Protein AF-A0AAV6HTG2-F1 (afdb_monomer)

Sequence (236 aa):
MQLWRISEATFQLRVFKKQFMGTKRNGIDLVAEEKKPRQSETFEIVRDPSNSTRARIKVPGPDGCFLQVNKEGLVTADSKGDGNWGDDDPSVFIITNDGGLRGEYQVTSGYGPVRAPQVMQEHWSTFIVEKDFKFISENGLNAVRIPVGWWIASDPTPPLPYVGGSLQALDNAFSWAQKYGIKVIIVLHAAPGSQNCWHHSSTRDGSQEWGLSDQNIQQTVEVIDFLSASERFLHL

Solvent-accessible surface area (backbone atoms only — not comparable to full-atom values): 13128 Å² total; per-residue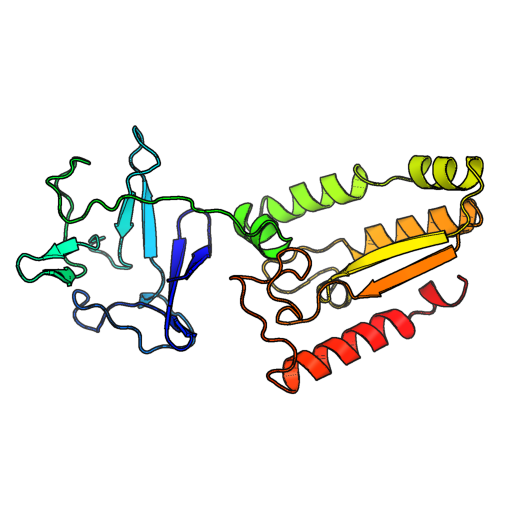 (Å²): 120,47,81,42,68,74,41,94,53,34,31,32,43,35,42,78,95,62,11,27,38,26,48,43,96,84,54,30,49,66,45,63,80,40,76,68,78,55,68,58,22,39,28,36,64,48,60,41,93,92,41,81,44,34,30,33,46,27,46,66,60,96,80,56,20,21,34,24,52,48,98,87,73,46,68,35,31,72,32,81,68,87,86,74,82,50,93,85,42,54,37,53,40,80,57,80,84,92,73,76,75,80,14,65,43,47,52,22,31,64,51,27,89,76,48,23,45,57,55,50,52,52,45,53,69,63,75,64,47,64,70,56,44,49,50,41,32,79,70,73,47,52,66,48,76,47,74,41,50,52,54,47,74,38,52,70,67,24,67,83,57,51,63,50,51,62,51,61,45,50,54,50,51,50,55,37,24,61,74,48,67,32,37,73,44,79,35,86,53,15,44,48,53,4,73,72,30,39,29,80,20,41,18,86,79,52,49,58,44,33,79,77,42,70,66,33,46,52,54,42,49,53,35,50,48,54,69,66,69,38,74,89,60,74,82,102

Nearest PDB structures (foldseek):
  1h4p-assembly2_B  TM=8.593E-01  e=1.386E-08  Saccharomyces cerevisiae
  4gov-assembly1_A  TM=8.079E-01  e=1.660E-03  Homo sapiens
  6i0z-assembly1_A  TM=7.596E-01  e=1.385E-03  Homo sapiens
  4goy-assembly3_A  TM=7.628E-01  e=3.033E-03  Homo sapiens
  6b0t-assembly3_C  TM=7.445E-01  e=7.956E-03  Homo sapiens

Mean predicted aligned error: 6.58 Å

Organism: NCBI:txid479676

Radius of gyration: 22.59 Å; Cα contacts (8 Å, |Δi|>4): 406; chains: 1; bounding box: 53×40×66 Å

InterPro domains:
  IPR001547 Glycoside hydrolase, family 5 [PF00150] (120-201)
  IPR008999 Actin-crosslinking [SSF50405] (2-85)
  IPR010431 Fascin [PTHR10551] (2-229)
  IPR017853 Glycoside hydrolase superfamily [SSF51445] (96-228)
  IPR057232 Domain of unknown function DUF7910 [PF25490] (2-96)

pLDDT: mean 90.45, std 9.06, range [46.78, 98.69]

Structure (mmCIF, N/CA/C/O backbone):
data_AF-A0AAV6HTG2-F1
#
_entry.id   AF-A0AAV6HTG2-F1
#
loop_
_atom_site.group_PDB
_atom_site.id
_atom_site.type_symbol
_atom_site.label_atom_id
_atom_site.label_alt_id
_atom_site.label_comp_id
_atom_site.label_asym_id
_atom_site.label_entity_id
_atom_site.label_seq_id
_atom_site.pdbx_PDB_ins_code
_atom_site.Cartn_x
_atom_site.Cartn_y
_atom_site.Cartn_z
_atom_site.occupancy
_atom_site.B_iso_or_equiv
_atom_site.auth_seq_id
_atom_site.auth_comp_id
_atom_site.auth_asym_id
_atom_site.auth_atom_id
_atom_site.pdbx_PDB_model_num
ATOM 1 N N . MET A 1 1 ? -0.661 -4.949 -17.867 1.00 75.44 1 MET A N 1
ATOM 2 C CA . MET A 1 1 ? 0.604 -4.816 -17.110 1.00 75.44 1 MET A CA 1
ATOM 3 C C . MET A 1 1 ? 0.341 -3.905 -15.927 1.00 75.44 1 MET A C 1
ATOM 5 O O . MET A 1 1 ? -0.408 -2.952 -16.094 1.00 75.44 1 MET A O 1
ATOM 9 N N . GLN A 1 2 ? 0.883 -4.214 -14.753 1.00 81.75 2 GLN A N 1
ATOM 10 C CA . GLN A 1 2 ? 0.703 -3.410 -13.544 1.00 81.75 2 GLN A CA 1
ATOM 11 C C . GLN A 1 2 ? 2.025 -2.756 -13.161 1.00 81.75 2 GLN A C 1
ATOM 13 O O . GLN A 1 2 ? 3.069 -3.409 -13.158 1.00 81.75 2 GLN A O 1
ATOM 18 N N . LEU A 1 3 ? 1.968 -1.464 -12.851 1.00 82.19 3 LEU A N 1
ATOM 19 C CA . LEU A 1 3 ? 3.131 -0.678 -12.471 1.00 82.19 3 LEU A CA 1
ATOM 20 C C . LEU A 1 3 ? 3.224 -0.597 -10.950 1.00 82.19 3 LEU A C 1
ATOM 22 O O . LEU A 1 3 ? 2.295 -0.140 -10.287 1.00 82.19 3 LEU A O 1
ATOM 26 N N . TRP A 1 4 ? 4.347 -1.033 -10.399 1.00 84.69 4 TRP A N 1
ATOM 27 C CA . TRP A 1 4 ? 4.622 -0.983 -8.971 1.00 84.69 4 TRP A CA 1
ATOM 28 C C . TRP A 1 4 ? 5.648 0.098 -8.692 1.00 84.69 4 TRP A C 1
ATOM 30 O O . TRP A 1 4 ? 6.781 0.018 -9.159 1.00 84.69 4 TRP A O 1
ATOM 40 N N . ARG A 1 5 ? 5.261 1.109 -7.920 1.00 82.62 5 ARG A N 1
ATOM 41 C CA . ARG A 1 5 ? 6.172 2.169 -7.492 1.00 82.62 5 ARG A CA 1
ATOM 42 C C . ARG A 1 5 ? 7.005 1.695 -6.302 1.00 82.62 5 ARG A C 1
ATOM 44 O O . ARG A 1 5 ? 6.438 1.277 -5.295 1.00 82.62 5 ARG A O 1
ATOM 51 N N . ILE A 1 6 ? 8.327 1.776 -6.426 1.00 80.31 6 ILE A N 1
ATOM 52 C CA . ILE A 1 6 ? 9.286 1.402 -5.374 1.00 80.31 6 ILE A CA 1
ATOM 53 C C . ILE A 1 6 ? 9.865 2.646 -4.703 1.00 80.31 6 ILE A C 1
ATOM 55 O O . ILE A 1 6 ? 10.030 2.672 -3.487 1.00 80.31 6 ILE A O 1
ATOM 59 N N . SER A 1 7 ? 10.132 3.691 -5.486 1.00 76.75 7 SER A N 1
ATOM 60 C CA . SER A 1 7 ? 10.567 4.995 -4.986 1.00 76.75 7 SER A CA 1
ATOM 61 C C . SER A 1 7 ? 9.951 6.129 -5.806 1.00 76.75 7 SER A C 1
ATOM 63 O O . SER A 1 7 ? 9.022 5.923 -6.591 1.00 76.75 7 SER A O 1
ATOM 65 N N . GLU A 1 8 ? 10.462 7.348 -5.637 1.00 73.44 8 GLU A N 1
ATOM 66 C CA . GLU A 1 8 ? 10.029 8.480 -6.445 1.00 73.44 8 GLU A CA 1
ATOM 67 C C . GLU A 1 8 ? 10.239 8.236 -7.945 1.00 73.44 8 GLU A C 1
ATOM 69 O O . GLU A 1 8 ? 9.332 8.523 -8.727 1.00 73.44 8 GLU A O 1
ATOM 74 N N . ALA A 1 9 ? 11.385 7.648 -8.303 1.00 78.81 9 ALA A N 1
ATOM 75 C CA . ALA A 1 9 ? 11.834 7.479 -9.682 1.00 78.81 9 ALA A CA 1
ATOM 76 C C . ALA A 1 9 ? 11.841 6.018 -10.155 1.00 78.81 9 ALA A C 1
ATOM 78 O O . ALA A 1 9 ? 11.828 5.772 -11.361 1.00 78.81 9 ALA A O 1
ATOM 79 N N . THR A 1 10 ? 11.848 5.045 -9.234 1.00 87.31 10 THR A N 1
ATOM 80 C CA . THR A 1 10 ? 11.996 3.624 -9.580 1.00 87.31 10 THR A CA 1
ATOM 81 C C . THR A 1 10 ? 10.703 2.829 -9.482 1.00 87.31 10 THR A C 1
ATOM 83 O O . THR A 1 10 ? 9.892 2.992 -8.561 1.00 87.31 10 THR A O 1
ATOM 86 N N . PHE A 1 11 ? 10.538 1.924 -10.440 1.00 89.25 11 PHE A N 1
ATOM 87 C CA . PHE A 1 11 ? 9.334 1.144 -10.647 1.00 89.25 11 PHE A CA 1
ATOM 88 C C . PHE A 1 11 ? 9.656 -0.286 -11.071 1.00 89.25 11 PHE A C 1
ATOM 90 O O . PHE A 1 11 ? 10.695 -0.568 -11.658 1.00 89.25 11 PHE A O 1
ATOM 97 N N . GLN A 1 12 ? 8.718 -1.185 -10.813 1.00 91.19 12 GLN A N 1
ATOM 98 C CA . GLN A 1 12 ? 8.737 -2.562 -11.284 1.00 91.19 12 GLN A CA 1
ATOM 99 C C . GLN A 1 12 ? 7.490 -2.811 -12.128 1.00 91.19 12 GLN A C 1
ATOM 101 O O . GLN A 1 12 ? 6.408 -2.295 -11.840 1.00 91.19 12 GLN A O 1
ATOM 106 N N . LEU A 1 13 ? 7.637 -3.598 -13.187 1.00 89.75 13 LEU A N 1
ATOM 107 C CA . LEU A 1 13 ? 6.567 -3.876 -14.140 1.00 89.75 13 LEU A CA 1
ATOM 108 C C . LEU A 1 13 ? 6.146 -5.332 -13.980 1.00 89.75 13 LEU A C 1
ATOM 110 O O . LEU A 1 13 ? 6.872 -6.243 -14.373 1.00 89.75 13 LEU A O 1
ATOM 114 N N . ARG A 1 14 ? 4.977 -5.561 -13.380 1.00 89.25 14 ARG A N 1
ATOM 115 C CA . ARG A 1 14 ? 4.425 -6.907 -13.212 1.00 89.25 14 ARG A CA 1
ATOM 116 C C . ARG A 1 14 ? 3.514 -7.240 -14.385 1.00 89.25 14 ARG A C 1
ATOM 118 O O . ARG A 1 14 ? 2.592 -6.492 -14.729 1.00 89.25 14 ARG A O 1
ATOM 125 N N . VAL A 1 15 ? 3.771 -8.380 -15.001 1.00 88.44 15 VAL A N 1
ATOM 126 C CA . VAL A 1 15 ? 3.036 -8.882 -16.160 1.00 88.44 15 VAL A CA 1
ATOM 127 C C . VAL A 1 15 ? 2.242 -10.139 -15.787 1.00 88.44 15 VAL A C 1
ATOM 129 O O . VAL A 1 15 ? 1.991 -10.420 -14.609 1.00 88.44 15 VAL A O 1
ATOM 132 N N . PHE A 1 16 ? 1.773 -10.877 -16.794 1.00 83.69 16 PHE A N 1
ATOM 133 C CA . PHE A 1 16 ? 0.991 -12.096 -16.614 1.00 83.69 16 PHE A CA 1
ATOM 134 C C . PHE A 1 16 ? 1.704 -13.116 -15.711 1.00 83.69 16 PHE A C 1
ATOM 136 O O . PHE A 1 16 ? 2.925 -13.115 -15.571 1.00 83.69 16 PHE A O 1
ATOM 143 N N . LYS A 1 17 ? 0.924 -13.992 -15.064 1.00 85.56 17 LYS A N 1
ATOM 144 C CA . LYS A 1 17 ? 1.428 -15.028 -14.137 1.00 85.56 17 LYS A CA 1
ATOM 145 C C . LYS A 1 17 ? 2.258 -14.488 -12.964 1.00 85.56 17 LYS A C 1
ATOM 147 O O . LYS A 1 17 ? 3.033 -15.238 -12.368 1.00 85.56 17 LYS A O 1
ATOM 152 N N . LYS A 1 18 ? 2.046 -13.220 -12.587 1.00 86.06 18 LYS A N 1
ATOM 153 C CA . LYS A 1 18 ? 2.698 -12.562 -11.445 1.00 86.06 18 LYS A CA 1
ATOM 154 C C . LYS A 1 18 ? 4.217 -12.398 -11.608 1.00 86.06 18 LYS A C 1
ATOM 156 O O . LYS A 1 18 ? 4.898 -12.201 -10.602 1.00 86.06 18 LYS A O 1
ATOM 161 N N . GLN A 1 19 ? 4.725 -12.480 -12.835 1.00 92.06 19 GLN A N 1
ATOM 162 C CA . GLN A 1 19 ? 6.146 -12.328 -13.138 1.00 92.06 19 GLN A CA 1
ATOM 163 C C . GLN A 1 19 ? 6.502 -10.855 -13.342 1.00 92.06 19 GLN A C 1
ATOM 165 O O . GLN A 1 19 ? 5.658 -10.057 -13.752 1.00 92.06 19 GLN A O 1
ATOM 170 N N . PHE A 1 20 ? 7.743 -10.499 -13.048 1.00 92.19 20 PHE A N 1
ATOM 171 C CA . PHE A 1 20 ? 8.281 -9.166 -13.268 1.00 92.19 20 PHE A CA 1
ATOM 172 C C . PHE A 1 20 ? 9.059 -9.124 -14.568 1.00 92.19 20 PHE A C 1
ATOM 174 O O . PHE A 1 20 ? 9.836 -10.032 -14.860 1.00 92.19 20 PHE A O 1
ATOM 181 N N . MET A 1 21 ? 8.826 -8.065 -15.333 1.00 92.50 21 MET A N 1
ATOM 182 C CA . MET A 1 21 ? 9.634 -7.748 -16.495 1.00 92.50 21 MET A CA 1
ATOM 183 C C . MET A 1 21 ? 11.042 -7.371 -16.035 1.00 92.50 21 MET A C 1
ATOM 185 O O . MET A 1 21 ? 11.183 -6.591 -15.098 1.00 92.50 21 MET A O 1
ATOM 189 N N . GLY A 1 22 ? 12.058 -7.895 -16.705 1.00 91.31 22 GLY A N 1
ATOM 190 C CA . GLY A 1 22 ? 13.468 -7.612 -16.463 1.00 91.31 22 GLY A CA 1
ATOM 191 C C . GLY A 1 22 ? 14.282 -7.753 -17.742 1.00 91.31 22 GLY A C 1
ATOM 192 O O . GLY A 1 22 ? 13.743 -8.102 -18.795 1.00 91.31 22 GLY A O 1
ATOM 193 N N . THR A 1 23 ? 15.580 -7.486 -17.656 1.00 89.50 23 THR A N 1
ATOM 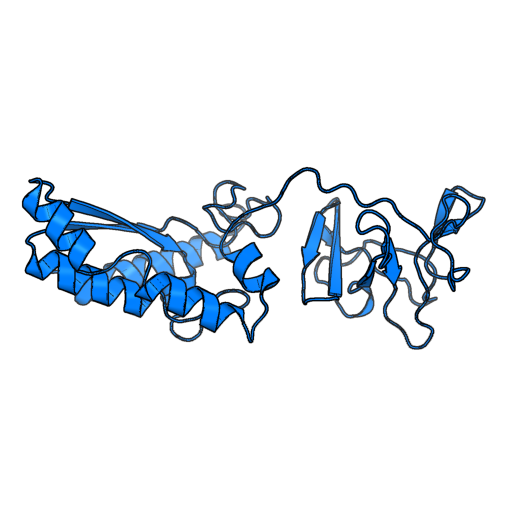194 C CA . THR A 1 23 ? 16.530 -7.693 -18.757 1.00 89.50 23 THR A CA 1
ATOM 195 C C . THR A 1 23 ? 17.256 -9.036 -18.625 1.00 89.50 23 THR A C 1
ATOM 197 O O . THR A 1 23 ? 17.580 -9.489 -17.524 1.00 89.50 23 THR A O 1
ATOM 200 N N . LYS A 1 24 ? 17.540 -9.699 -19.753 1.00 88.88 24 LYS A N 1
ATOM 201 C CA . LYS A 1 24 ? 18.441 -10.864 -19.790 1.00 88.88 24 LYS A CA 1
ATOM 202 C C . LYS A 1 24 ? 19.879 -10.446 -19.475 1.00 88.88 24 LYS A C 1
ATOM 204 O O . LYS A 1 24 ? 20.222 -9.269 -19.435 1.00 88.88 24 LYS A O 1
ATOM 209 N N . ARG A 1 25 ? 20.775 -11.436 -19.359 1.00 84.62 25 ARG A N 1
ATOM 210 C CA . ARG A 1 25 ? 22.221 -11.219 -19.149 1.00 84.62 25 ARG A CA 1
ATOM 211 C C . ARG A 1 25 ? 22.895 -10.336 -20.205 1.00 84.62 25 ARG A C 1
ATOM 213 O O . ARG A 1 25 ? 23.927 -9.756 -19.901 1.00 84.62 25 ARG A O 1
ATOM 220 N N . ASN A 1 26 ? 22.349 -10.252 -21.420 1.00 84.81 26 ASN A N 1
ATOM 221 C CA . ASN A 1 26 ? 22.876 -9.361 -22.456 1.00 84.81 26 ASN A CA 1
ATOM 222 C C . ASN A 1 26 ? 22.484 -7.888 -22.250 1.00 84.81 26 ASN A C 1
ATOM 224 O O . ASN A 1 26 ? 22.980 -7.041 -22.979 1.00 84.81 26 ASN A O 1
ATOM 228 N N . GLY A 1 27 ? 21.600 -7.584 -21.293 1.00 83.75 27 GLY A N 1
ATOM 229 C CA . GLY A 1 27 ? 21.140 -6.230 -20.983 1.00 83.75 27 GLY A CA 1
ATOM 230 C C . GLY A 1 27 ? 20.168 -5.628 -22.000 1.00 83.75 27 GLY A C 1
ATOM 231 O O . GLY A 1 27 ? 19.672 -4.536 -21.757 1.00 83.75 27 GLY A O 1
ATOM 232 N N . ILE A 1 28 ? 19.875 -6.331 -23.099 1.00 87.25 28 ILE A N 1
ATOM 233 C CA . ILE A 1 28 ? 19.095 -5.819 -24.236 1.00 87.25 28 ILE A CA 1
ATOM 234 C C . ILE A 1 28 ? 17.732 -6.504 -24.313 1.00 87.25 28 ILE A C 1
ATOM 236 O O . ILE A 1 28 ? 16.710 -5.837 -24.466 1.00 87.25 28 ILE A O 1
ATOM 240 N N . ASP A 1 29 ? 17.701 -7.830 -24.198 1.00 90.19 29 ASP A N 1
ATOM 241 C CA . ASP A 1 29 ? 16.457 -8.578 -24.351 1.00 90.19 29 ASP A CA 1
ATOM 242 C C . ASP A 1 29 ? 15.620 -8.502 -23.078 1.00 90.19 29 ASP A C 1
ATOM 244 O O . ASP A 1 29 ? 16.132 -8.705 -21.972 1.00 90.19 29 ASP A O 1
ATOM 248 N N . LEU A 1 30 ? 14.313 -8.306 -23.240 1.00 91.06 30 LEU A N 1
ATOM 249 C CA . LEU A 1 30 ? 13.366 -8.347 -22.134 1.00 91.06 30 LEU A CA 1
ATOM 250 C C . LEU A 1 30 ? 12.851 -9.764 -21.870 1.00 91.06 30 LEU A C 1
ATOM 252 O O . LEU A 1 30 ? 12.600 -10.549 -22.786 1.00 91.06 30 LEU A O 1
ATOM 256 N N . VAL A 1 31 ? 12.660 -10.075 -20.592 1.00 91.88 31 VAL A N 1
ATOM 257 C CA . VAL A 1 31 ? 12.072 -11.325 -20.096 1.00 91.88 31 VAL A CA 1
ATOM 258 C C . VAL A 1 31 ? 11.084 -11.046 -18.980 1.00 91.88 31 VAL A C 1
ATOM 260 O O . VAL A 1 31 ? 11.136 -10.005 -18.336 1.00 91.88 31 VAL A O 1
ATOM 263 N N . ALA A 1 32 ? 10.194 -12.000 -18.728 1.00 92.62 32 ALA A N 1
ATOM 264 C CA . ALA A 1 32 ? 9.314 -11.986 -17.571 1.00 92.62 32 ALA A CA 1
ATOM 265 C C . ALA A 1 32 ? 9.274 -13.373 -16.935 1.00 92.62 32 ALA A C 1
ATOM 267 O O . ALA A 1 32 ? 8.349 -14.150 -17.153 1.00 92.62 32 ALA A O 1
ATOM 268 N N . GLU A 1 33 ? 10.318 -13.706 -16.185 1.00 89.81 33 GLU A N 1
ATOM 269 C CA . GLU A 1 33 ? 10.508 -15.054 -15.636 1.00 89.81 33 GLU A CA 1
ATOM 270 C C . GLU A 1 33 ? 10.402 -15.071 -14.107 1.00 89.81 33 GLU A C 1
ATOM 272 O O . GLU A 1 33 ? 9.864 -16.020 -13.527 1.00 89.81 33 GLU A O 1
ATOM 277 N N . GLU A 1 34 ? 10.823 -13.988 -13.456 1.00 89.62 34 GLU A N 1
ATOM 278 C CA . GLU A 1 34 ? 10.988 -13.910 -12.008 1.00 89.62 34 GLU A CA 1
ATOM 279 C C . GLU A 1 34 ? 9.691 -13.522 -11.290 1.00 89.62 34 GLU A C 1
ATOM 281 O O . GLU A 1 34 ? 9.009 -12.569 -11.659 1.00 89.62 34 GLU A O 1
ATOM 286 N N . LYS A 1 35 ? 9.352 -14.237 -10.211 1.00 87.00 35 LYS A N 1
ATOM 287 C CA . LYS A 1 35 ? 8.205 -13.907 -9.334 1.00 87.00 35 LYS A CA 1
ATOM 288 C C . LYS A 1 35 ? 8.575 -12.966 -8.186 1.00 87.00 35 LYS A C 1
ATOM 290 O O . LYS A 1 35 ? 7.689 -12.486 -7.481 1.00 87.00 35 LYS A O 1
ATOM 295 N N . LYS A 1 36 ? 9.873 -12.742 -7.971 1.00 85.75 36 LYS A N 1
ATOM 296 C CA . LYS A 1 36 ? 10.416 -11.792 -7.001 1.00 85.75 36 LYS A CA 1
ATOM 297 C C . LYS A 1 36 ? 11.388 -10.876 -7.746 1.00 85.75 36 LYS A C 1
ATOM 299 O O . LYS A 1 36 ? 12.333 -11.397 -8.332 1.00 85.75 36 LYS A O 1
ATOM 304 N N . PRO A 1 37 ? 11.161 -9.559 -7.740 1.00 82.81 37 PRO A N 1
ATOM 305 C CA . PRO A 1 37 ? 11.972 -8.641 -8.518 1.00 82.81 37 PRO A CA 1
ATOM 306 C C . PRO A 1 37 ? 13.342 -8.447 -7.861 1.00 82.81 37 PRO A C 1
ATOM 308 O O . PRO A 1 37 ? 13.468 -8.474 -6.632 1.00 82.81 37 PRO A O 1
ATOM 311 N N . ARG A 1 38 ? 14.364 -8.242 -8.688 1.00 85.25 38 ARG A N 1
ATOM 312 C CA . ARG A 1 38 ? 15.728 -7.872 -8.305 1.00 85.25 38 ARG A CA 1
ATOM 313 C C . ARG A 1 38 ? 16.088 -6.544 -8.974 1.00 85.25 38 ARG A C 1
ATOM 315 O O . ARG A 1 38 ? 15.224 -5.776 -9.403 1.00 85.25 38 ARG A O 1
ATOM 322 N N . GLN A 1 39 ? 17.387 -6.258 -9.036 1.00 84.12 39 GLN A N 1
ATOM 323 C CA . GLN A 1 39 ? 17.892 -5.059 -9.685 1.00 84.12 39 GLN A CA 1
ATOM 324 C C . GLN A 1 39 ? 17.505 -5.013 -11.167 1.00 84.12 39 GLN A C 1
ATOM 326 O O . GLN A 1 39 ? 17.060 -3.960 -11.593 1.00 84.12 39 GLN A O 1
ATOM 331 N N . SER A 1 40 ? 17.587 -6.127 -11.911 1.00 86.69 40 SER A N 1
ATOM 332 C CA . SER A 1 40 ? 17.261 -6.218 -13.349 1.00 86.69 40 SER A CA 1
ATOM 333 C C . SER A 1 40 ? 15.793 -5.947 -13.690 1.00 86.69 40 SER A C 1
ATOM 335 O O . SER A 1 40 ? 15.493 -5.586 -14.824 1.00 86.69 40 SER A O 1
ATOM 337 N N . GLU A 1 41 ? 14.886 -6.085 -12.721 1.00 90.62 41 GLU A N 1
ATOM 338 C CA . GLU A 1 41 ? 13.445 -5.834 -12.873 1.00 90.62 41 GLU A CA 1
ATOM 339 C C . GLU A 1 41 ? 13.020 -4.448 -12.354 1.00 90.62 41 GLU A C 1
ATOM 341 O O . GLU A 1 41 ? 11.826 -4.141 -12.296 1.00 90.62 41 GLU A O 1
ATOM 346 N N . THR A 1 42 ? 13.980 -3.619 -11.931 1.00 90.44 42 THR A N 1
ATOM 347 C CA . THR A 1 42 ? 13.726 -2.291 -11.364 1.00 90.44 42 THR A CA 1
ATOM 348 C C . THR A 1 42 ? 14.172 -1.208 -12.343 1.00 90.44 42 THR A C 1
ATOM 350 O O . THR A 1 42 ? 15.362 -1.003 -12.566 1.00 90.44 42 THR A O 1
ATOM 353 N N . PHE A 1 43 ? 13.200 -0.501 -12.909 1.00 92.44 43 PHE A N 1
ATOM 354 C CA . PHE A 1 43 ? 13.367 0.502 -13.958 1.00 92.44 43 PHE A CA 1
ATOM 355 C C . PHE A 1 43 ? 13.193 1.911 -13.406 1.00 92.44 43 PHE A C 1
ATOM 357 O O . PHE A 1 43 ? 12.525 2.109 -12.392 1.00 92.44 43 PHE A O 1
ATOM 364 N N . GLU A 1 44 ? 13.728 2.900 -14.111 1.00 92.69 44 GLU A N 1
ATOM 365 C CA . GLU A 1 44 ? 13.453 4.313 -13.857 1.00 92.69 44 GLU A CA 1
ATOM 366 C C . GLU A 1 44 ? 12.487 4.845 -14.927 1.00 92.69 44 GLU A C 1
ATOM 368 O O . GLU A 1 44 ? 12.684 4.604 -16.118 1.00 92.69 44 GLU A O 1
ATOM 373 N N . ILE A 1 45 ? 11.426 5.549 -14.521 1.00 90.75 45 ILE A N 1
ATOM 374 C CA . ILE A 1 45 ? 10.534 6.230 -15.474 1.00 90.75 45 ILE A CA 1
ATOM 375 C C . ILE A 1 45 ? 10.957 7.691 -15.563 1.00 90.75 45 ILE A C 1
ATOM 377 O O . ILE A 1 45 ? 10.725 8.467 -14.637 1.00 90.75 45 ILE A O 1
ATOM 381 N N . VAL A 1 46 ? 11.526 8.065 -16.706 1.00 91.12 46 VAL A N 1
ATOM 382 C CA . VAL A 1 46 ? 11.934 9.440 -17.006 1.00 91.12 46 VAL A CA 1
ATOM 383 C C . VAL A 1 46 ? 10.819 10.099 -17.805 1.00 91.12 46 VAL A C 1
ATOM 385 O O . VAL A 1 46 ? 10.473 9.621 -18.882 1.00 91.12 46 VAL A O 1
ATOM 388 N N . ARG A 1 47 ? 10.235 11.180 -17.285 1.00 90.94 47 ARG A N 1
ATOM 389 C CA . ARG A 1 47 ? 9.143 11.908 -17.953 1.00 90.94 47 ARG A CA 1
ATOM 390 C C . ARG A 1 47 ? 9.671 13.104 -18.735 1.00 90.94 47 ARG A C 1
ATOM 392 O O . ARG A 1 47 ? 10.633 13.737 -18.305 1.00 90.94 47 ARG A O 1
ATOM 399 N N . ASP A 1 48 ? 9.002 13.427 -19.835 1.00 92.38 48 ASP A N 1
ATOM 400 C CA . ASP A 1 48 ? 9.233 14.675 -20.558 1.00 92.38 48 ASP A CA 1
ATOM 401 C C . ASP A 1 48 ? 8.877 15.864 -19.641 1.00 92.38 48 ASP A C 1
ATOM 403 O O . ASP A 1 48 ? 7.750 15.929 -19.131 1.00 92.38 48 ASP A O 1
ATOM 407 N N . PRO A 1 49 ? 9.810 16.807 -19.404 1.00 90.25 49 PRO A N 1
ATOM 408 C CA . PRO A 1 49 ? 9.564 17.967 -18.548 1.00 90.25 49 PRO A CA 1
ATOM 409 C C . PRO A 1 49 ? 8.486 18.912 -19.101 1.00 90.25 49 PRO A C 1
ATOM 411 O O . PRO A 1 49 ? 7.895 19.671 -18.335 1.00 90.25 49 PRO A O 1
ATOM 414 N N . SER A 1 50 ? 8.225 18.874 -20.410 1.00 91.88 50 SER A N 1
ATOM 415 C CA . SER A 1 50 ? 7.215 19.691 -21.088 1.00 91.88 50 SER A CA 1
ATOM 416 C C . SER A 1 50 ? 5.867 18.978 -21.257 1.00 91.88 50 SER A C 1
ATOM 418 O O . SER A 1 50 ? 4.838 19.641 -21.394 1.00 91.88 50 SER A O 1
ATOM 420 N N . ASN A 1 51 ? 5.846 17.641 -21.202 1.00 90.25 51 ASN A N 1
ATOM 421 C CA . ASN A 1 51 ? 4.637 16.839 -21.367 1.00 90.25 51 ASN A CA 1
ATOM 422 C C . ASN A 1 51 ? 4.661 15.566 -20.507 1.00 90.25 51 ASN A C 1
ATOM 424 O O . ASN A 1 51 ? 5.140 14.511 -20.912 1.00 90.25 51 ASN A O 1
ATOM 428 N N . SER A 1 52 ? 4.017 15.613 -19.344 1.00 86.31 52 SER A N 1
ATOM 429 C CA . SER A 1 52 ? 4.022 14.509 -18.374 1.00 86.31 52 SER A CA 1
ATOM 430 C C . SER A 1 52 ? 3.393 13.191 -18.858 1.00 86.31 52 SER A C 1
ATOM 432 O O . SER A 1 52 ? 3.573 12.160 -18.196 1.00 86.31 52 SER A O 1
ATOM 434 N N . THR A 1 53 ? 2.675 13.202 -19.990 1.00 90.44 53 THR A N 1
ATOM 435 C CA . THR A 1 53 ? 2.132 11.993 -20.634 1.00 90.44 53 THR A CA 1
ATOM 436 C C . THR A 1 53 ? 3.181 11.228 -21.433 1.00 90.44 53 THR A C 1
ATOM 438 O O . THR A 1 53 ? 2.957 10.066 -21.747 1.00 90.44 53 THR A O 1
ATOM 441 N N . ARG A 1 54 ? 4.338 11.823 -21.732 1.00 93.00 54 ARG A N 1
ATOM 442 C CA . ARG A 1 54 ? 5.436 11.166 -22.445 1.00 93.00 54 ARG A CA 1
ATOM 443 C C . ARG A 1 54 ? 6.505 10.720 -21.462 1.00 93.00 54 ARG A C 1
ATOM 445 O O . ARG A 1 54 ? 6.879 11.458 -20.546 1.00 93.00 54 ARG A O 1
ATOM 452 N N . ALA A 1 55 ? 6.991 9.499 -21.637 1.00 93.44 55 ALA A N 1
ATOM 453 C CA . ALA A 1 55 ? 8.037 8.958 -20.791 1.00 93.44 55 ALA A CA 1
ATOM 454 C C . ALA A 1 55 ? 8.932 7.964 -21.526 1.00 93.44 55 ALA A C 1
ATOM 456 O O . ALA A 1 55 ? 8.500 7.267 -22.441 1.00 93.44 55 ALA A O 1
ATOM 457 N N . ARG A 1 56 ? 10.169 7.857 -21.051 1.00 94.44 56 ARG A N 1
ATOM 458 C CA . ARG A 1 56 ? 11.085 6.768 -21.367 1.00 94.44 56 ARG A CA 1
ATOM 459 C C . ARG A 1 56 ? 11.195 5.848 -20.156 1.00 94.44 56 ARG A C 1
ATOM 461 O O . ARG A 1 56 ? 11.156 6.300 -19.008 1.00 94.44 56 ARG A O 1
ATOM 468 N N . ILE A 1 57 ? 11.350 4.555 -20.413 1.00 93.81 57 ILE A N 1
ATOM 469 C CA . ILE A 1 57 ? 11.589 3.550 -19.375 1.00 93.81 57 ILE A CA 1
ATOM 470 C C . ILE A 1 57 ? 13.063 3.185 -19.447 1.00 93.81 57 ILE A C 1
ATOM 472 O O . ILE A 1 57 ? 13.507 2.581 -20.418 1.00 93.81 57 ILE A O 1
ATOM 476 N N . LYS A 1 58 ? 13.829 3.590 -18.445 1.00 93.56 58 LYS A N 1
ATOM 477 C CA . LYS A 1 58 ? 15.269 3.378 -18.381 1.00 93.56 58 LYS A CA 1
ATOM 478 C C . LYS A 1 58 ? 15.581 2.078 -17.657 1.00 93.56 58 LYS A C 1
ATOM 480 O O . LYS A 1 58 ? 15.031 1.813 -16.583 1.00 93.56 58 LYS A O 1
ATOM 485 N N . VAL A 1 59 ? 16.469 1.281 -18.239 1.00 91.62 59 VAL A N 1
ATOM 486 C CA . VAL A 1 59 ? 16.915 0.022 -17.647 1.00 91.62 59 VAL A CA 1
ATOM 487 C C . VAL A 1 59 ? 18.050 0.237 -16.642 1.00 91.62 59 VAL A C 1
ATOM 489 O O . VAL A 1 59 ? 18.858 1.159 -16.788 1.00 91.62 59 VAL A O 1
ATOM 492 N N . PRO A 1 60 ? 18.124 -0.608 -15.604 1.00 82.12 60 PRO A N 1
ATOM 493 C CA . PRO A 1 60 ? 19.194 -0.569 -14.615 1.00 82.12 60 PRO A CA 1
ATOM 494 C C . PRO A 1 60 ? 20.537 -0.944 -15.261 1.00 82.12 60 PRO A C 1
ATOM 496 O O . PRO A 1 60 ? 20.669 -2.005 -15.866 1.00 82.12 60 PRO A O 1
ATOM 499 N N . GLY A 1 61 ? 21.555 -0.093 -15.110 1.00 75.19 61 GLY A N 1
ATOM 500 C CA . GLY A 1 61 ? 22.903 -0.357 -15.620 1.00 75.19 61 GLY A CA 1
ATOM 501 C C . GLY A 1 61 ? 23.739 0.915 -15.806 1.00 75.19 61 GLY A C 1
ATOM 502 O O . GLY A 1 61 ? 23.181 2.014 -15.797 1.00 75.19 61 GLY A O 1
ATOM 503 N N . PRO A 1 62 ? 25.068 0.786 -15.983 1.00 64.62 62 PRO A N 1
ATOM 504 C CA . PRO A 1 62 ? 25.979 1.928 -16.134 1.00 64.62 62 PRO A CA 1
ATOM 505 C C . PRO A 1 62 ? 25.695 2.743 -17.402 1.00 64.62 62 PRO A C 1
ATOM 507 O O . PRO A 1 62 ? 25.880 3.955 -17.420 1.00 64.62 62 PRO A O 1
ATOM 510 N N . ASP A 1 63 ? 25.187 2.074 -18.435 1.00 72.06 63 ASP A N 1
ATOM 511 C CA . ASP A 1 63 ? 24.941 2.650 -19.754 1.00 72.06 63 ASP A CA 1
ATOM 512 C C . ASP A 1 63 ? 23.589 3.365 -19.880 1.00 72.06 63 ASP A C 1
ATOM 514 O O . ASP A 1 63 ? 23.363 4.049 -20.882 1.00 72.06 63 ASP A O 1
ATOM 518 N N . GLY A 1 64 ? 22.702 3.199 -18.887 1.00 75.81 64 GLY A N 1
ATOM 519 C CA . GLY A 1 64 ? 21.445 3.936 -18.749 1.00 75.81 64 GLY A CA 1
ATOM 520 C C . GLY A 1 64 ? 20.522 3.903 -19.967 1.00 75.81 64 GLY A C 1
ATOM 521 O O . GLY A 1 64 ? 19.869 4.909 -20.232 1.00 75.81 64 GLY A O 1
ATOM 522 N N . CYS A 1 65 ? 20.496 2.798 -20.718 1.00 92.75 65 CYS A N 1
ATOM 523 C CA . CYS A 1 65 ? 19.680 2.677 -21.923 1.00 92.75 65 CYS A CA 1
ATOM 524 C C . CYS A 1 65 ? 18.176 2.738 -21.614 1.00 92.75 65 CYS A C 1
ATOM 526 O O . CYS A 1 65 ? 17.728 2.452 -20.501 1.00 92.75 65 CYS A O 1
ATOM 528 N N . PHE A 1 66 ? 17.388 3.081 -22.624 1.00 94.94 66 PHE A N 1
ATOM 529 C CA . PHE A 1 66 ? 15.936 3.094 -22.584 1.00 94.94 66 PHE A CA 1
ATOM 530 C C . PHE A 1 66 ? 15.357 1.912 -23.354 1.00 94.94 66 PHE A C 1
ATOM 532 O O . PHE A 1 66 ? 15.967 1.394 -24.294 1.00 94.94 66 PHE A O 1
ATOM 539 N N . LEU A 1 67 ? 14.150 1.513 -22.959 1.00 94.69 67 LEU A N 1
ATOM 540 C CA . LEU A 1 67 ? 13.334 0.618 -23.761 1.00 94.69 67 LEU A CA 1
ATOM 541 C C . LEU A 1 67 ? 12.974 1.290 -25.087 1.00 94.69 67 LEU A C 1
ATOM 543 O O . LEU A 1 67 ? 12.715 2.490 -25.105 1.00 94.69 67 LEU A O 1
ATOM 547 N N . GLN A 1 68 ? 12.923 0.521 -26.169 1.00 94.69 68 GLN A N 1
ATOM 548 C CA . GLN A 1 68 ? 12.430 0.960 -27.472 1.00 94.69 68 GLN A CA 1
ATOM 549 C C . GLN A 1 68 ? 11.674 -0.150 -28.190 1.00 94.69 68 GLN A C 1
ATOM 551 O O . GLN A 1 68 ? 11.886 -1.327 -27.903 1.00 94.69 68 GLN A O 1
ATOM 556 N N . VAL A 1 69 ? 10.834 0.225 -29.154 1.00 92.56 69 VAL A N 1
ATOM 557 C CA . VAL A 1 69 ? 10.273 -0.710 -30.137 1.00 92.56 69 VAL A CA 1
ATOM 558 C C . VAL A 1 69 ? 11.170 -0.729 -31.375 1.00 92.56 69 VAL A C 1
ATOM 560 O O . VAL A 1 69 ? 11.307 0.275 -32.070 1.00 92.56 69 VAL A O 1
ATOM 563 N N . ASN A 1 70 ? 11.800 -1.867 -31.659 1.00 88.38 70 ASN A N 1
ATOM 564 C CA . ASN A 1 70 ? 12.673 -2.017 -32.817 1.00 88.38 70 ASN A CA 1
ATOM 565 C C . ASN A 1 70 ? 11.867 -2.160 -34.132 1.00 88.38 70 ASN A C 1
ATOM 567 O O . ASN A 1 70 ? 10.641 -2.280 -34.135 1.00 88.38 70 ASN A O 1
ATOM 571 N N . LYS A 1 71 ? 12.562 -2.193 -35.279 1.00 86.94 71 LYS A N 1
ATOM 572 C CA . LYS A 1 71 ? 11.932 -2.300 -36.615 1.00 86.94 71 LYS A CA 1
ATOM 573 C C . LYS A 1 71 ? 11.159 -3.604 -36.852 1.00 86.94 71 LYS A C 1
ATOM 575 O O . LYS A 1 71 ? 10.358 -3.670 -37.778 1.00 86.94 71 LYS A O 1
ATOM 580 N N . GLU A 1 72 ? 11.399 -4.625 -36.039 1.00 89.38 72 GLU A N 1
ATOM 581 C CA . GLU A 1 72 ? 10.702 -5.914 -36.084 1.00 89.38 72 GLU A CA 1
ATOM 582 C C . GLU A 1 72 ? 9.468 -5.927 -35.165 1.00 89.38 72 GLU A C 1
ATOM 584 O O . GLU A 1 72 ? 8.766 -6.934 -35.087 1.00 89.38 72 GLU A O 1
ATOM 589 N N . GLY A 1 73 ? 9.189 -4.820 -34.465 1.00 87.00 73 GLY A N 1
ATOM 590 C CA . GLY A 1 73 ? 8.095 -4.710 -33.501 1.00 87.00 73 GLY A CA 1
ATOM 591 C C . GLY A 1 73 ? 8.402 -5.338 -32.138 1.00 87.00 73 GLY A C 1
ATOM 592 O O . GLY A 1 73 ? 7.484 -5.542 -31.343 1.00 87.00 73 GLY A O 1
ATOM 593 N N . LEU A 1 74 ? 9.667 -5.658 -31.853 1.00 90.06 74 LEU A N 1
ATOM 594 C CA . LEU A 1 74 ? 10.109 -6.190 -30.565 1.00 90.06 74 LEU A CA 1
ATOM 595 C C . LEU A 1 74 ? 10.510 -5.060 -29.619 1.00 90.06 74 LEU A C 1
ATOM 597 O O . LEU A 1 74 ? 11.059 -4.048 -30.046 1.00 90.06 74 LEU A O 1
ATOM 601 N N . VAL A 1 75 ? 10.274 -5.254 -28.320 1.00 91.56 75 VAL A N 1
ATOM 602 C CA . VAL A 1 75 ? 10.726 -4.309 -27.292 1.00 91.56 75 VAL A CA 1
ATOM 603 C C . VAL A 1 75 ? 12.110 -4.719 -26.788 1.00 91.56 75 VAL A C 1
ATOM 605 O O . VAL A 1 75 ? 12.265 -5.815 -26.245 1.00 91.56 75 VAL A O 1
ATOM 608 N N . THR A 1 76 ? 13.097 -3.838 -26.941 1.00 93.62 76 THR A N 1
ATOM 609 C CA . THR A 1 76 ? 14.499 -4.038 -26.530 1.00 93.62 76 THR A CA 1
ATOM 610 C C . THR A 1 76 ? 14.980 -2.901 -25.629 1.00 93.62 76 THR A C 1
ATOM 612 O O . THR A 1 76 ? 14.336 -1.859 -25.547 1.00 93.62 76 THR A O 1
ATOM 615 N N . ALA A 1 77 ? 16.090 -3.102 -24.918 1.00 93.06 77 ALA A N 1
ATOM 616 C CA . ALA A 1 77 ? 16.631 -2.194 -23.901 1.00 93.06 77 ALA A CA 1
ATOM 617 C C . ALA A 1 77 ? 17.979 -1.550 -24.287 1.00 93.06 77 ALA A C 1
ATOM 619 O O . ALA A 1 77 ? 18.879 -1.407 -23.461 1.00 93.06 77 ALA A O 1
ATOM 620 N N . ASP A 1 78 ? 18.147 -1.180 -25.551 1.00 91.94 78 ASP A N 1
ATOM 621 C CA . ASP A 1 78 ? 19.407 -0.707 -26.137 1.00 91.94 78 ASP A CA 1
ATOM 622 C C . ASP A 1 78 ? 19.356 0.734 -26.671 1.00 91.94 78 ASP A C 1
ATOM 624 O O . ASP A 1 78 ? 20.347 1.227 -27.211 1.00 91.94 78 ASP A O 1
ATOM 628 N N . SER A 1 79 ? 18.241 1.450 -26.487 1.00 92.94 79 SER A N 1
ATOM 629 C CA . SER A 1 79 ? 18.139 2.836 -26.950 1.00 92.94 79 SER A CA 1
ATOM 630 C C . SER A 1 79 ? 18.934 3.792 -26.065 1.00 92.94 79 SER A C 1
ATOM 632 O O . SER A 1 79 ? 18.918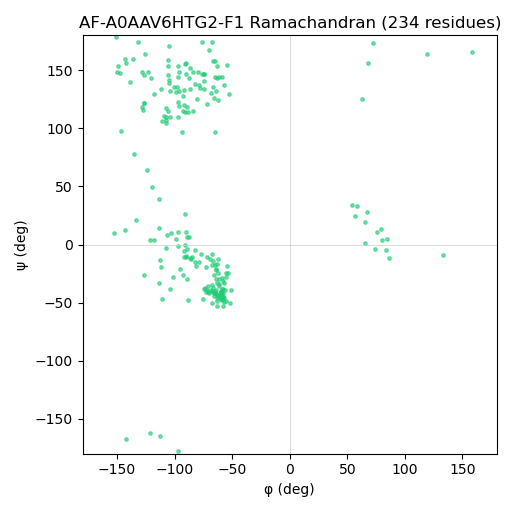 3.693 -24.839 1.00 92.94 79 SER A O 1
ATOM 634 N N . LYS A 1 80 ? 19.592 4.779 -26.674 1.00 90.62 80 LYS A N 1
ATOM 635 C CA . LYS A 1 80 ? 20.195 5.914 -25.956 1.00 90.62 80 LYS A CA 1
ATOM 636 C C . LYS A 1 80 ? 19.258 7.116 -25.835 1.00 90.62 80 LYS A C 1
ATOM 638 O O . LYS A 1 80 ? 19.587 8.063 -25.124 1.00 90.62 80 LYS A O 1
ATOM 643 N N . GLY A 1 81 ? 18.090 7.052 -26.477 1.00 85.44 81 GLY A N 1
ATOM 644 C CA . GLY A 1 81 ? 17.267 8.221 -26.762 1.00 85.44 81 GLY A CA 1
ATOM 645 C C . GLY A 1 81 ? 17.950 9.137 -27.779 1.00 85.44 81 GLY A C 1
ATOM 646 O O . GLY A 1 81 ? 19.171 9.124 -27.942 1.00 85.44 81 GLY A O 1
ATOM 647 N N . ASP A 1 82 ? 17.160 9.940 -28.474 1.00 83.62 82 ASP A N 1
ATOM 648 C CA . ASP A 1 82 ? 17.662 10.937 -29.425 1.00 83.62 82 ASP A CA 1
ATOM 649 C C . ASP A 1 82 ? 17.766 12.350 -28.810 1.00 83.62 82 ASP A C 1
ATOM 651 O O . ASP A 1 82 ? 18.195 13.296 -29.467 1.00 83.62 82 ASP A O 1
ATOM 655 N N . GLY A 1 83 ? 17.379 12.492 -27.536 1.00 81.75 83 GLY A N 1
ATOM 656 C CA . GLY A 1 83 ? 17.304 13.768 -26.820 1.00 81.75 83 GLY A CA 1
ATOM 657 C C . GLY A 1 83 ? 15.982 14.524 -27.006 1.00 81.75 83 GLY A C 1
ATOM 658 O O . GLY A 1 83 ? 15.703 15.432 -26.225 1.00 81.75 83 GLY A O 1
ATOM 659 N N . ASN A 1 84 ? 15.139 14.113 -27.954 1.00 89.44 84 ASN A N 1
ATOM 660 C CA . ASN A 1 84 ? 13.806 14.661 -28.195 1.00 89.44 84 ASN A CA 1
ATOM 661 C C . ASN A 1 84 ? 12.727 13.802 -27.514 1.00 89.44 84 ASN A C 1
ATOM 663 O O . ASN A 1 84 ? 13.026 12.854 -26.791 1.00 89.44 84 ASN A O 1
ATOM 667 N N . TRP A 1 85 ? 11.458 14.169 -27.699 1.00 93.25 85 TRP A N 1
ATOM 668 C CA . TRP A 1 85 ? 10.291 13.465 -27.143 1.00 93.25 85 TRP A CA 1
ATOM 669 C C . TRP A 1 85 ? 9.189 13.250 -28.196 1.00 93.25 85 TRP A C 1
ATOM 671 O O . TRP A 1 85 ? 8.010 13.096 -27.863 1.00 93.25 85 TRP A O 1
ATOM 681 N N . GLY A 1 86 ? 9.572 13.299 -29.475 1.00 91.12 86 GLY A N 1
ATOM 682 C CA . GLY A 1 86 ? 8.665 13.189 -30.613 1.00 91.12 86 GLY A CA 1
ATOM 683 C C . GLY A 1 86 ? 8.082 11.787 -30.786 1.00 91.12 86 GLY A C 1
ATOM 684 O O . GLY A 1 86 ? 8.528 10.826 -30.164 1.00 91.12 86 GLY A O 1
ATOM 685 N N . ASP A 1 87 ? 7.054 11.682 -31.628 1.00 89.94 87 ASP A N 1
ATOM 686 C CA . ASP A 1 87 ? 6.426 10.398 -31.987 1.00 89.94 87 ASP A CA 1
ATOM 687 C C . ASP A 1 87 ? 7.314 9.534 -32.902 1.00 89.94 87 ASP A C 1
ATOM 689 O O . ASP A 1 87 ? 7.016 8.367 -33.146 1.00 89.94 87 ASP A O 1
ATOM 693 N N . ASP A 1 88 ? 8.393 10.113 -33.421 1.00 90.62 88 ASP A N 1
ATOM 694 C CA . ASP A 1 88 ? 9.404 9.484 -34.262 1.00 90.62 88 ASP A CA 1
ATOM 695 C C . ASP A 1 88 ? 10.521 8.782 -33.469 1.00 90.62 88 ASP A C 1
ATOM 697 O O . ASP A 1 88 ? 11.253 7.978 -34.051 1.00 90.62 88 ASP A O 1
ATOM 701 N N . ASP A 1 89 ? 10.629 9.015 -32.155 1.00 92.75 89 ASP A N 1
ATOM 702 C CA . ASP A 1 89 ? 11.564 8.286 -31.294 1.00 92.75 89 ASP A CA 1
ATOM 703 C C . ASP A 1 89 ? 10.915 6.993 -30.751 1.00 92.75 89 ASP A C 1
ATOM 705 O O . ASP A 1 89 ? 10.011 7.055 -29.909 1.00 92.75 89 ASP A O 1
ATOM 709 N N . PRO A 1 90 ? 11.408 5.800 -31.141 1.00 93.50 90 PRO A N 1
ATOM 710 C CA . PRO A 1 90 ? 10.848 4.519 -30.710 1.00 93.50 90 PRO A CA 1
ATOM 711 C C . PRO A 1 90 ? 11.024 4.220 -29.212 1.00 93.50 90 PRO A C 1
ATOM 713 O O . PRO A 1 90 ? 10.489 3.217 -28.734 1.00 93.50 90 PRO A O 1
ATOM 716 N N . SER A 1 91 ? 11.786 5.037 -28.476 1.00 94.62 91 SER A N 1
ATOM 717 C CA . SER A 1 91 ? 11.948 4.944 -27.021 1.00 94.62 91 SER A CA 1
ATOM 718 C C . SER A 1 91 ? 10.938 5.765 -26.216 1.00 94.62 91 SER A C 1
ATOM 720 O O . SER A 1 91 ? 10.867 5.622 -24.990 1.00 94.62 91 SER A O 1
ATOM 722 N N . VAL A 1 92 ? 10.152 6.620 -26.878 1.00 95.12 92 VAL A N 1
ATOM 723 C CA . VAL A 1 92 ? 9.146 7.464 -26.229 1.00 95.12 92 VAL A CA 1
ATOM 724 C C . VAL A 1 92 ? 7.819 6.715 -26.148 1.00 95.12 92 VAL A C 1
ATOM 726 O O . VAL A 1 92 ? 7.193 6.385 -27.151 1.00 95.12 92 VAL A O 1
ATOM 729 N N . PHE A 1 93 ? 7.354 6.484 -24.923 1.00 92.38 93 PHE A N 1
ATOM 730 C CA . PHE A 1 93 ? 6.063 5.865 -24.643 1.00 92.38 93 PHE A CA 1
ATOM 731 C C . PHE A 1 93 ? 5.059 6.913 -24.166 1.00 92.38 93 PHE A C 1
ATOM 733 O O . PHE A 1 93 ? 5.367 7.762 -23.324 1.00 92.38 93 PHE A O 1
ATOM 740 N N . ILE A 1 94 ? 3.822 6.803 -24.650 1.00 91.19 94 ILE A N 1
ATOM 741 C CA . ILE A 1 94 ? 2.692 7.569 -24.123 1.00 91.19 94 ILE A CA 1
ATOM 742 C C . ILE A 1 94 ? 2.131 6.826 -22.907 1.00 91.19 94 ILE A C 1
ATOM 744 O O . ILE A 1 94 ? 1.590 5.724 -23.011 1.00 91.19 94 ILE A O 1
ATOM 748 N N . ILE A 1 95 ? 2.247 7.441 -21.736 1.00 86.00 95 ILE A N 1
ATOM 749 C CA . ILE A 1 95 ? 1.650 6.987 -20.486 1.00 86.00 95 ILE A CA 1
ATOM 750 C C . ILE A 1 95 ? 0.274 7.627 -20.340 1.00 86.00 95 ILE A C 1
ATOM 752 O O . ILE A 1 95 ? 0.143 8.829 -20.107 1.00 86.00 95 ILE A O 1
ATOM 756 N N . THR A 1 96 ? -0.753 6.783 -20.382 1.00 82.12 96 THR A N 1
ATOM 757 C CA . THR A 1 96 ? -2.126 7.173 -20.051 1.00 82.12 96 THR A CA 1
ATOM 758 C C . THR A 1 96 ? -2.434 6.746 -18.617 1.00 82.12 96 THR A C 1
ATOM 760 O O . THR A 1 96 ? -2.161 5.607 -18.237 1.00 82.12 96 THR A O 1
ATOM 763 N N . ASN A 1 97 ? -2.975 7.653 -17.802 1.00 73.38 97 ASN A N 1
ATOM 764 C CA . ASN A 1 97 ? -3.430 7.336 -16.449 1.00 73.38 97 ASN A CA 1
ATOM 765 C C . ASN A 1 97 ? -4.927 7.004 -16.489 1.00 73.38 97 ASN A C 1
ATOM 767 O O . ASN A 1 97 ? -5.755 7.909 -16.480 1.00 73.38 97 ASN A O 1
ATOM 771 N N . ASP A 1 98 ? -5.256 5.715 -16.548 1.00 66.38 98 ASP A N 1
ATOM 772 C CA . ASP A 1 98 ? -6.635 5.219 -16.691 1.00 66.38 98 ASP A CA 1
ATOM 773 C C . ASP A 1 98 ? -7.328 4.954 -15.334 1.00 66.38 98 ASP A C 1
ATOM 775 O O . ASP A 1 98 ? -8.200 4.102 -15.190 1.00 66.38 98 ASP A O 1
ATOM 779 N N . GLY A 1 99 ? -6.898 5.667 -14.289 1.00 65.00 99 GLY A N 1
ATOM 780 C CA . GLY A 1 99 ? -7.372 5.495 -12.918 1.00 65.00 99 GLY A CA 1
ATOM 781 C C . GLY A 1 99 ? -6.256 5.097 -11.954 1.00 65.00 99 GLY A C 1
ATOM 782 O O . GLY A 1 99 ? -5.168 4.678 -12.341 1.00 65.00 99 GLY A O 1
ATOM 783 N N . GLY A 1 100 ? -6.519 5.250 -10.655 1.00 66.56 100 GLY A N 1
ATOM 784 C CA . GLY A 1 100 ? -5.527 4.993 -9.615 1.00 66.56 100 GLY A CA 1
ATOM 785 C C . GLY A 1 100 ? -6.129 4.278 -8.419 1.00 66.56 100 GLY A C 1
ATOM 786 O O . GLY A 1 100 ? -7.229 4.608 -7.974 1.00 66.56 100 GLY A O 1
ATOM 787 N N . LEU A 1 101 ? -5.383 3.325 -7.870 1.00 69.19 101 LEU A N 1
ATOM 788 C CA . LEU A 1 101 ? -5.644 2.811 -6.533 1.00 69.19 101 LEU A CA 1
ATOM 789 C C . LEU A 1 101 ? -5.329 3.925 -5.523 1.00 69.19 101 LEU A C 1
ATOM 791 O O . LEU A 1 101 ? -4.280 4.562 -5.603 1.00 69.19 101 LEU A O 1
ATOM 795 N N . ARG A 1 102 ? -6.263 4.189 -4.606 1.00 82.00 102 ARG A N 1
ATOM 796 C CA . ARG A 1 102 ? -6.192 5.279 -3.616 1.00 82.00 102 ARG A CA 1
ATOM 797 C C . ARG A 1 102 ? -6.224 4.731 -2.189 1.00 82.00 102 ARG A C 1
ATOM 799 O O . ARG A 1 102 ? -7.070 5.120 -1.392 1.00 82.00 102 ARG A O 1
ATOM 806 N N . GLY A 1 103 ? -5.381 3.739 -1.917 1.00 89.19 103 GLY A N 1
ATOM 807 C CA . GLY A 1 103 ? -5.287 3.085 -0.615 1.00 89.19 103 GLY A CA 1
ATOM 808 C C . GLY A 1 103 ? -4.048 3.524 0.151 1.00 89.19 103 GLY A C 1
ATOM 809 O O . GLY A 1 103 ? -3.152 4.157 -0.411 1.00 89.19 103 GLY A O 1
ATOM 810 N N . GLU A 1 104 ? -3.975 3.133 1.422 1.00 93.69 104 GLU A N 1
ATOM 811 C CA . GLU A 1 104 ? -2.822 3.445 2.271 1.00 93.69 104 GLU A CA 1
ATOM 812 C C . GLU A 1 104 ? -1.515 2.936 1.655 1.00 93.69 104 GLU A C 1
ATOM 814 O O . GLU A 1 104 ? -0.549 3.688 1.612 1.00 93.69 104 GLU A O 1
ATOM 819 N N . TYR A 1 105 ? -1.524 1.741 1.041 1.00 93.00 105 TYR A N 1
ATOM 820 C CA . TYR A 1 105 ? -0.372 1.231 0.294 1.00 93.00 105 TYR A CA 1
ATOM 821 C C . TYR A 1 105 ? 0.137 2.240 -0.751 1.00 93.00 105 TYR A C 1
ATOM 823 O O . TYR A 1 105 ? 1.328 2.534 -0.790 1.00 93.00 105 TYR A O 1
ATOM 831 N N . GLN A 1 106 ? -0.738 2.788 -1.608 1.00 89.69 106 GLN A N 1
ATOM 832 C CA . GLN A 1 106 ? -0.316 3.736 -2.651 1.00 89.69 106 GLN A CA 1
ATOM 833 C C . GLN A 1 106 ? 0.097 5.090 -2.081 1.00 89.69 106 GLN A C 1
ATOM 835 O O . GLN A 1 106 ? 1.030 5.697 -2.610 1.00 89.69 106 GLN A O 1
ATOM 840 N N . VAL A 1 107 ? -0.570 5.564 -1.026 1.00 90.31 107 VAL A N 1
ATOM 841 C CA . VAL A 1 107 ? -0.230 6.832 -0.366 1.00 90.31 107 VAL A CA 1
ATOM 842 C C . VAL A 1 107 ? 1.167 6.745 0.239 1.00 90.31 107 VAL A C 1
ATOM 844 O O . VAL A 1 107 ? 2.024 7.575 -0.074 1.00 90.31 107 VAL A O 1
ATOM 847 N N . THR A 1 108 ? 1.437 5.721 1.046 1.00 92.81 108 THR A N 1
ATOM 848 C CA . THR A 1 108 ? 2.716 5.618 1.748 1.00 92.81 108 THR A CA 1
ATOM 849 C C . THR A 1 108 ? 3.863 5.230 0.814 1.00 92.81 108 THR A C 1
ATOM 851 O O . THR A 1 108 ? 4.932 5.836 0.898 1.00 92.81 108 THR A O 1
ATOM 854 N N . SER A 1 109 ? 3.644 4.345 -0.173 1.00 88.94 109 SER A N 1
ATOM 855 C CA . SER A 1 109 ? 4.627 4.134 -1.254 1.00 88.94 109 SER A CA 1
ATOM 856 C C . SER A 1 109 ? 4.865 5.409 -2.063 1.00 88.94 109 SER A C 1
ATOM 858 O O . SER A 1 109 ? 5.979 5.648 -2.522 1.00 88.94 109 SER A O 1
ATOM 860 N N . GLY A 1 110 ? 3.825 6.219 -2.275 1.00 85.38 110 GLY A N 1
ATOM 861 C CA . GLY A 1 110 ? 3.886 7.414 -3.107 1.00 85.38 110 GLY A CA 1
ATOM 862 C C . GLY A 1 110 ? 4.688 8.556 -2.487 1.00 85.38 110 GLY A C 1
ATOM 863 O O . GLY A 1 110 ? 5.451 9.207 -3.202 1.00 85.38 110 GLY A O 1
ATOM 864 N N . TYR A 1 111 ? 4.533 8.783 -1.182 1.00 87.06 111 TYR A N 1
ATOM 865 C CA . TYR A 1 111 ? 5.315 9.770 -0.428 1.00 87.06 111 TYR A CA 1
ATOM 866 C C . TYR A 1 111 ? 6.695 9.249 -0.002 1.00 87.06 111 TYR A C 1
ATOM 868 O O . TYR A 1 111 ? 7.586 10.045 0.304 1.00 87.06 111 TYR A O 1
ATOM 876 N N . GLY A 1 112 ? 6.888 7.928 0.000 1.00 88.00 112 GLY A N 1
ATOM 877 C CA . GLY A 1 112 ? 8.140 7.291 0.383 1.00 88.00 112 GLY A CA 1
ATOM 878 C C . GLY A 1 112 ? 8.418 7.354 1.893 1.00 88.00 112 GLY A C 1
ATOM 879 O O . GLY A 1 112 ? 7.716 8.032 2.645 1.00 88.00 112 GLY A O 1
ATOM 880 N N . PRO A 1 113 ? 9.476 6.672 2.362 1.00 89.50 113 PRO A N 1
ATOM 881 C CA . PRO A 1 113 ? 9.695 6.402 3.786 1.00 89.50 113 PRO A CA 1
ATOM 882 C C . PRO A 1 113 ? 9.996 7.647 4.634 1.00 89.50 113 PRO A C 1
ATOM 884 O O . PRO A 1 113 ? 9.873 7.592 5.851 1.00 89.50 113 PRO A O 1
ATOM 887 N N . VAL A 1 114 ? 10.385 8.767 4.014 1.00 90.44 114 VAL A N 1
ATOM 888 C CA . VAL A 1 114 ? 10.703 10.019 4.724 1.00 90.44 114 VAL A CA 1
ATOM 889 C C . VAL A 1 114 ? 9.460 10.889 4.917 1.00 90.44 114 VAL A C 1
ATOM 891 O O . VAL A 1 114 ? 9.212 11.367 6.021 1.00 90.44 114 VAL A O 1
ATOM 894 N N . ARG A 1 115 ? 8.667 11.102 3.856 1.00 92.81 115 ARG A N 1
ATOM 895 C CA . ARG A 1 115 ? 7.502 12.004 3.908 1.00 92.81 115 ARG A CA 1
ATOM 896 C C . ARG A 1 115 ? 6.224 11.291 4.339 1.00 92.81 115 ARG A C 1
ATOM 898 O O . ARG A 1 115 ? 5.381 11.927 4.960 1.00 92.81 115 ARG A O 1
ATOM 905 N N . ALA A 1 116 ? 6.073 9.994 4.054 1.00 94.25 116 ALA A N 1
ATOM 906 C CA . ALA A 1 116 ? 4.861 9.257 4.412 1.00 94.25 116 ALA A CA 1
ATOM 907 C C . ALA A 1 116 ? 4.562 9.280 5.923 1.00 94.25 116 ALA A C 1
ATOM 909 O O . ALA A 1 116 ? 3.418 9.574 6.265 1.00 94.25 116 ALA A O 1
ATOM 910 N N . PRO A 1 117 ? 5.534 9.074 6.840 1.00 95.94 117 PRO A N 1
ATOM 911 C CA . PRO A 1 117 ? 5.260 9.165 8.275 1.00 95.94 117 PRO A CA 1
ATOM 912 C C . PRO A 1 117 ? 4.736 10.541 8.696 1.00 95.94 117 PRO A C 1
ATOM 914 O O . PRO A 1 117 ? 3.787 10.614 9.465 1.00 95.94 117 PRO A O 1
ATOM 917 N N . GLN A 1 118 ? 5.298 11.624 8.147 1.00 97.19 118 GLN A N 1
ATOM 918 C CA . GLN A 1 118 ? 4.871 12.997 8.447 1.00 97.19 118 GLN A CA 1
ATOM 919 C C . GLN A 1 118 ? 3.425 13.237 7.995 1.00 97.19 118 GLN A C 1
ATOM 921 O O . GLN A 1 118 ? 2.600 13.701 8.775 1.00 97.19 118 GLN A O 1
ATOM 926 N N . VAL A 1 119 ? 3.108 12.852 6.753 1.00 96.44 119 VAL A N 1
ATOM 927 C CA . VAL A 1 119 ? 1.760 12.991 6.180 1.00 96.44 119 VAL A CA 1
ATOM 928 C C . VAL A 1 119 ? 0.730 12.195 6.984 1.00 96.44 119 VAL A C 1
ATOM 930 O O . VAL A 1 119 ? -0.344 12.712 7.285 1.00 96.44 119 VAL A O 1
ATOM 933 N N . MET A 1 120 ? 1.048 10.952 7.357 1.00 97.31 120 MET A N 1
ATOM 934 C CA . MET A 1 120 ? 0.116 10.100 8.102 1.00 97.31 120 MET A CA 1
ATOM 935 C C . MET A 1 120 ? -0.056 10.561 9.555 1.00 97.31 120 MET A C 1
ATOM 937 O O . MET A 1 120 ? -1.180 10.578 10.050 1.00 97.31 120 MET A O 1
ATOM 941 N N . GLN A 1 121 ? 1.012 11.010 10.223 1.00 96.81 121 GLN A N 1
ATOM 942 C CA . GLN A 1 121 ? 0.925 11.592 11.569 1.00 96.81 121 GLN A CA 1
ATOM 943 C C . GLN A 1 121 ? 0.082 12.873 11.588 1.00 96.81 121 GLN A C 1
ATOM 945 O O . GLN A 1 121 ? -0.754 13.052 12.478 1.00 96.81 121 GLN A O 1
ATOM 950 N N . GLU A 1 122 ? 0.250 13.750 10.597 1.00 97.81 122 GLU A N 1
ATOM 951 C CA . GLU A 1 122 ? -0.583 14.946 10.469 1.00 97.81 122 GLU A CA 1
ATOM 952 C C . GLU A 1 122 ? -2.047 14.582 10.192 1.00 97.81 122 GLU A C 1
ATOM 954 O O . GLU A 1 122 ? -2.949 15.116 10.838 1.00 97.81 122 GLU A O 1
ATOM 959 N N . HIS A 1 123 ? -2.302 13.599 9.324 1.00 97.62 123 HIS A N 1
ATOM 960 C CA . HIS A 1 123 ? -3.652 13.089 9.086 1.00 97.62 123 HIS A CA 1
ATOM 961 C C . HIS A 1 123 ? -4.311 12.558 10.371 1.00 97.62 123 HIS A C 1
ATOM 963 O O . HIS A 1 123 ? -5.403 13.002 10.727 1.00 97.62 123 HIS A O 1
ATOM 969 N N . TRP A 1 124 ? -3.651 11.658 11.105 1.00 97.62 124 TRP A N 1
ATOM 970 C CA . TRP A 1 124 ? -4.211 11.068 12.326 1.00 97.62 124 TRP A CA 1
ATOM 971 C C . TRP A 1 124 ? -4.408 12.075 13.465 1.00 97.62 124 TRP A C 1
ATOM 973 O O . TRP A 1 124 ? -5.282 11.871 14.302 1.00 97.62 124 TRP A O 1
ATOM 983 N N . SER A 1 125 ? -3.629 13.159 13.503 1.00 97.31 125 SER A N 1
ATOM 984 C CA . SER A 1 125 ? -3.743 14.197 14.538 1.00 97.31 125 SER A CA 1
ATOM 985 C C . SER A 1 125 ? -4.766 15.293 14.225 1.00 97.31 125 SER A C 1
ATOM 987 O O . SER A 1 125 ? -5.102 16.070 15.118 1.00 97.31 125 SER A O 1
ATOM 989 N N . THR A 1 126 ? -5.277 15.366 12.990 1.00 98.19 126 THR A N 1
ATOM 990 C CA . THR A 1 126 ? -6.152 16.468 12.551 1.00 98.19 126 THR A CA 1
ATOM 991 C C . THR A 1 126 ? -7.481 16.028 11.941 1.00 98.19 126 THR A C 1
ATOM 993 O O . THR A 1 126 ? -8.439 16.800 11.995 1.00 98.19 126 THR A O 1
ATOM 996 N N . PHE A 1 127 ? -7.568 14.822 11.368 1.00 98.00 127 PHE A N 1
ATOM 997 C CA . PHE A 1 127 ? -8.745 14.393 10.607 1.00 98.00 127 PHE A CA 1
ATOM 998 C C . PHE A 1 127 ? -9.939 14.019 11.492 1.00 98.00 127 PHE A C 1
ATOM 1000 O O . PHE A 1 127 ? -11.047 14.476 11.230 1.00 98.00 127 PHE A O 1
ATOM 1007 N N . ILE A 1 128 ? -9.705 13.217 12.536 1.00 98.31 128 ILE A N 1
ATOM 1008 C CA . ILE A 1 128 ? -10.676 12.917 13.594 1.00 98.31 128 ILE A CA 1
ATOM 1009 C C . ILE A 1 128 ? -10.004 13.221 14.925 1.00 98.31 128 ILE A C 1
ATOM 1011 O O . ILE A 1 128 ? -8.959 12.659 15.250 1.00 98.31 128 ILE A O 1
ATOM 1015 N N . VAL A 1 129 ? -10.608 14.115 15.692 1.00 98.50 129 VAL A N 1
ATOM 1016 C CA . VAL A 1 129 ? -10.097 14.602 16.972 1.00 98.50 129 VAL A CA 1
ATOM 1017 C C . VAL A 1 129 ? -11.194 14.552 18.038 1.00 98.50 129 VAL A C 1
ATOM 1019 O O . VAL A 1 129 ? -12.361 14.283 17.758 1.00 98.50 129 VAL A O 1
ATOM 1022 N N . GLU A 1 130 ? -10.846 14.849 19.289 1.00 98.56 130 GLU A N 1
ATOM 1023 C CA . GLU A 1 130 ? -11.771 14.777 20.429 1.00 98.56 130 GLU A CA 1
ATOM 1024 C C . GLU A 1 130 ? -13.101 15.518 20.208 1.00 98.56 130 GLU A C 1
ATOM 1026 O O . GLU A 1 130 ? -14.165 15.031 20.597 1.00 98.56 130 GLU A O 1
ATOM 1031 N N . LYS A 1 131 ? -13.058 16.689 19.554 1.00 98.69 131 LYS A N 1
ATOM 1032 C CA . LYS A 1 131 ? -14.259 17.495 19.281 1.00 98.69 131 LYS A CA 1
ATOM 1033 C C . LYS A 1 131 ? -15.296 16.729 18.448 1.00 98.69 131 LYS A C 1
ATOM 1035 O O . LYS A 1 131 ? -16.486 16.987 18.600 1.00 98.69 131 LYS A O 1
ATOM 1040 N N . ASP A 1 132 ? -14.859 15.793 17.607 1.00 98.62 132 ASP A N 1
ATOM 1041 C CA . ASP A 1 132 ? -15.741 15.004 16.751 1.00 98.62 132 ASP A CA 1
ATOM 1042 C C . ASP A 1 132 ? -16.478 13.944 17.581 1.00 98.62 132 ASP A C 1
ATOM 1044 O O . ASP A 1 132 ? -17.680 13.758 17.415 1.00 98.62 132 ASP A O 1
ATOM 1048 N N . PHE A 1 133 ? -15.814 13.331 18.568 1.00 98.69 133 PHE A N 1
ATOM 1049 C CA . PHE A 1 133 ? -16.465 12.437 19.537 1.00 98.69 133 PHE A CA 1
ATOM 1050 C C . PHE A 1 133 ? -17.445 13.184 20.442 1.00 98.69 133 PHE A C 1
ATOM 1052 O O . PHE A 1 133 ? -18.553 12.702 20.683 1.00 98.69 133 PHE A O 1
ATOM 1059 N N . LYS A 1 134 ? -17.077 14.389 20.894 1.00 98.69 134 LYS A N 1
ATOM 1060 C CA . LYS A 1 134 ? -18.002 15.264 21.620 1.00 98.69 134 LYS A CA 1
ATOM 1061 C C . LYS A 1 134 ? -19.256 15.541 20.786 1.00 98.69 134 LYS A C 1
ATOM 1063 O O . LYS A 1 134 ? -20.364 15.345 21.275 1.00 98.69 134 LYS A O 1
ATOM 1068 N N . PHE A 1 135 ? -19.071 15.938 19.527 1.00 98.62 135 PHE A N 1
ATOM 1069 C CA . PHE A 1 135 ? -20.166 16.211 18.600 1.00 98.62 135 PHE A CA 1
ATOM 1070 C C . PHE A 1 135 ? -21.063 14.982 18.389 1.00 98.62 135 PHE A C 1
ATOM 1072 O O . PHE A 1 135 ? -22.283 15.105 18.455 1.00 98.62 135 PHE A O 1
ATOM 1079 N N . ILE A 1 136 ? -20.486 13.794 18.185 1.00 98.31 136 ILE A N 1
ATOM 1080 C CA . ILE A 1 136 ? -21.232 12.530 18.040 1.00 98.31 136 ILE A CA 1
ATOM 1081 C C . ILE A 1 136 ? -22.140 12.296 19.259 1.00 98.31 136 ILE A C 1
ATOM 1083 O O . ILE A 1 136 ? -23.337 12.059 19.094 1.00 98.31 136 ILE A O 1
ATOM 1087 N N . SER A 1 137 ? -21.593 12.437 20.469 1.00 98.25 137 SER A N 1
ATOM 1088 C CA . SER A 1 137 ? -22.329 12.238 21.725 1.00 98.25 137 SER A CA 1
ATOM 1089 C C . SER A 1 137 ? -23.432 13.282 21.940 1.00 98.25 137 SER A C 1
ATOM 1091 O O . SER A 1 137 ? -24.571 12.926 22.240 1.00 98.25 137 SER A O 1
ATOM 1093 N N . GLU A 1 138 ? -23.147 14.568 21.695 1.00 98.31 138 GLU A N 1
ATOM 1094 C CA . GLU A 1 138 ? -24.131 15.661 21.806 1.00 98.31 138 GLU A CA 1
ATOM 1095 C C . GLU A 1 138 ? -25.307 15.512 20.826 1.00 98.31 138 GLU A C 1
ATOM 1097 O O . GLU A 1 138 ? -26.404 15.995 21.101 1.00 98.31 138 GLU A O 1
ATOM 1102 N N . ASN A 1 139 ? -25.108 14.799 19.713 1.00 98.44 139 ASN A N 1
ATOM 1103 C CA . ASN A 1 139 ? -26.160 14.475 18.746 1.00 98.44 139 ASN A CA 1
ATOM 1104 C C . ASN A 1 139 ? -26.885 13.148 19.052 1.00 98.44 139 ASN A C 1
ATOM 1106 O O . ASN A 1 139 ? -27.652 12.657 18.223 1.00 98.44 139 ASN A O 1
ATOM 1110 N N . GLY A 1 140 ? -26.665 12.555 20.230 1.00 97.81 140 GLY A N 1
ATOM 1111 C CA . GLY A 1 140 ? -27.358 11.345 20.680 1.00 97.81 140 GLY A CA 1
ATOM 1112 C C . GLY A 1 140 ? -26.878 10.046 20.026 1.00 97.81 140 GLY A C 1
ATOM 1113 O O . GLY A 1 140 ? -27.521 9.009 20.196 1.00 97.81 140 GLY A O 1
ATOM 1114 N N . LEU A 1 141 ? -25.762 10.071 19.289 1.00 98.12 141 LEU A N 1
ATOM 1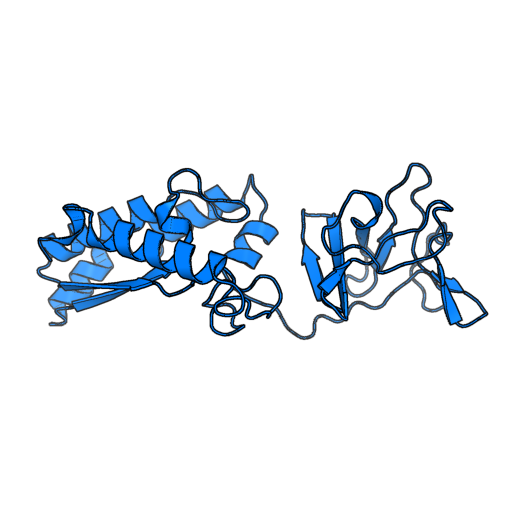115 C CA . LEU A 1 141 ? -25.124 8.864 18.765 1.00 98.12 141 LEU A CA 1
ATOM 1116 C C . LEU A 1 141 ? -24.258 8.227 19.856 1.00 98.12 141 LEU A C 1
ATOM 1118 O O . LEU A 1 141 ? -23.532 8.909 20.575 1.00 98.12 141 LEU A O 1
ATOM 1122 N N . ASN A 1 142 ? -24.311 6.902 19.965 1.00 96.62 142 ASN A N 1
ATOM 1123 C CA . ASN A 1 142 ? -23.717 6.162 21.082 1.00 96.62 142 ASN A CA 1
ATOM 1124 C C . ASN A 1 142 ? -22.671 5.124 20.657 1.00 96.62 142 ASN A C 1
ATOM 1126 O O . ASN A 1 142 ? -22.171 4.391 21.508 1.00 96.62 142 ASN A O 1
ATOM 1130 N N . ALA A 1 143 ? -22.341 5.034 19.367 1.00 96.88 143 ALA A N 1
ATOM 1131 C CA . ALA A 1 143 ? -21.349 4.094 18.869 1.00 96.88 143 ALA A CA 1
ATOM 1132 C C . ALA A 1 143 ? -20.619 4.619 17.628 1.00 96.88 143 ALA A C 1
ATOM 1134 O O . ALA A 1 143 ? -21.204 5.313 16.795 1.00 96.88 143 ALA A O 1
ATOM 1135 N N . VAL A 1 144 ? -19.356 4.224 17.476 1.00 97.56 144 VAL A N 1
ATOM 1136 C CA . VAL A 1 144 ? -18.546 4.450 16.273 1.00 97.56 144 VAL A CA 1
ATOM 1137 C C . VAL A 1 144 ? -17.959 3.139 15.767 1.00 97.56 144 VAL A C 1
ATOM 1139 O O . VAL A 1 144 ? -17.598 2.253 16.539 1.00 97.56 144 VAL A O 1
ATOM 1142 N N . ARG A 1 145 ? -17.838 3.021 14.445 1.00 98.00 145 ARG A N 1
ATOM 1143 C CA . ARG A 1 145 ? -17.173 1.900 13.778 1.00 98.00 145 ARG A CA 1
ATOM 1144 C C . ARG A 1 145 ? -15.820 2.370 13.260 1.00 98.00 145 ARG A C 1
ATOM 1146 O O . ARG A 1 145 ? -15.788 3.202 12.357 1.00 98.00 145 ARG A O 1
ATOM 1153 N N . ILE A 1 146 ? -14.728 1.828 13.794 1.00 97.75 146 ILE A N 1
ATOM 1154 C CA . ILE A 1 146 ? -13.364 2.252 13.458 1.00 97.75 146 ILE A CA 1
ATOM 1155 C C . ILE A 1 146 ? -12.685 1.174 12.598 1.00 97.75 146 ILE A C 1
ATOM 1157 O O . ILE A 1 146 ? -12.366 0.095 13.106 1.00 97.75 146 ILE A O 1
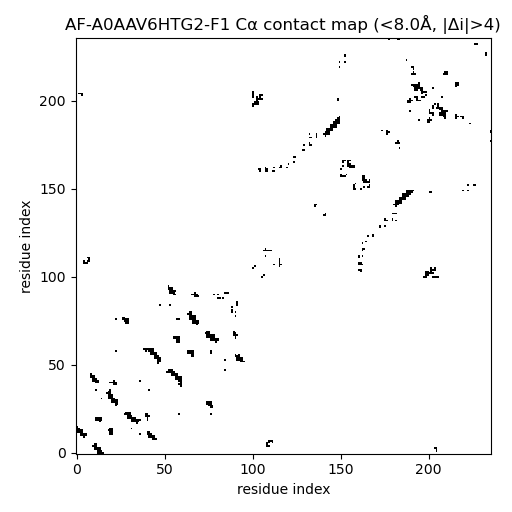ATOM 1161 N N . PRO A 1 147 ? -12.493 1.421 11.289 1.00 97.69 147 PRO A N 1
ATOM 1162 C CA . PRO A 1 147 ? -11.747 0.522 10.421 1.00 97.69 147 PRO A CA 1
ATOM 1163 C C . PRO A 1 147 ? -10.238 0.623 10.686 1.00 97.69 147 PRO A C 1
ATOM 1165 O O . PRO A 1 147 ? -9.689 1.719 10.735 1.00 97.69 147 PRO A O 1
ATOM 1168 N N . VAL A 1 148 ? -9.568 -0.522 10.796 1.00 97.62 148 VAL A N 1
ATOM 1169 C CA . VAL A 1 148 ? -8.110 -0.634 10.950 1.00 97.62 148 VAL A CA 1
ATOM 1170 C C . VAL A 1 148 ? -7.534 -1.601 9.917 1.00 97.62 148 VAL A C 1
ATOM 1172 O O . VAL A 1 148 ? -8.200 -2.549 9.493 1.00 97.62 148 VAL A O 1
ATOM 1175 N N . GLY A 1 149 ? -6.304 -1.355 9.476 1.00 97.75 149 GLY A N 1
ATOM 1176 C CA . GLY A 1 149 ? -5.572 -2.270 8.604 1.00 97.75 149 GLY A CA 1
ATOM 1177 C C . GLY A 1 149 ? -4.731 -3.263 9.393 1.00 97.75 149 GLY A C 1
ATOM 1178 O O . GLY A 1 149 ? -4.328 -2.979 10.515 1.00 97.75 149 GLY A O 1
ATOM 1179 N N . TRP A 1 150 ? -4.434 -4.418 8.798 1.00 97.69 150 TRP A N 1
ATOM 1180 C CA . TRP A 1 150 ? -3.667 -5.486 9.449 1.00 97.69 150 TRP A CA 1
ATOM 1181 C C . TRP A 1 150 ? -2.300 -5.047 9.991 1.00 97.69 150 TRP A C 1
ATOM 1183 O O . TRP A 1 150 ? -1.813 -5.608 10.969 1.00 97.69 150 TRP A O 1
ATOM 1193 N N . TRP A 1 151 ? -1.690 -4.031 9.377 1.00 97.50 151 TRP A N 1
ATOM 1194 C CA . TRP A 1 151 ? -0.385 -3.499 9.767 1.00 97.50 151 TRP A CA 1
ATOM 1195 C C . TRP A 1 151 ? -0.376 -2.864 11.163 1.00 97.50 151 TRP A C 1
ATOM 1197 O O . TRP A 1 151 ? 0.696 -2.760 11.754 1.00 97.50 151 TRP A O 1
ATOM 1207 N N . ILE A 1 152 ? -1.542 -2.517 11.726 1.00 96.50 152 ILE A N 1
ATOM 1208 C CA . ILE A 1 152 ? -1.662 -1.956 13.082 1.00 96.50 152 ILE A CA 1
ATOM 1209 C C . ILE A 1 152 ? -1.072 -2.875 14.159 1.00 96.50 152 ILE A C 1
ATOM 1211 O O . ILE A 1 152 ? -0.521 -2.394 15.144 1.00 96.50 152 ILE A O 1
ATOM 1215 N N . ALA A 1 153 ? -1.129 -4.197 13.961 1.00 96.06 153 ALA A N 1
ATOM 1216 C CA . ALA A 1 153 ? -0.583 -5.171 14.908 1.00 96.06 153 ALA A CA 1
ATOM 1217 C C . ALA A 1 153 ? 0.954 -5.159 14.970 1.00 96.06 153 ALA A C 1
ATOM 1219 O O . ALA A 1 153 ? 1.548 -5.773 15.851 1.00 96.06 153 ALA A O 1
ATOM 1220 N N . SER A 1 154 ? 1.607 -4.483 14.023 1.00 96.56 154 SER A N 1
ATOM 1221 C CA . SER A 1 154 ? 3.061 -4.328 13.962 1.00 96.56 154 SER A CA 1
ATOM 1222 C C . SER A 1 154 ? 3.525 -2.920 14.350 1.00 96.56 154 SER A C 1
ATOM 1224 O O . SER A 1 154 ? 4.708 -2.610 14.202 1.00 96.56 154 SER A O 1
ATOM 1226 N N . ASP A 1 155 ? 2.631 -2.055 14.841 1.00 95.06 155 ASP A N 1
ATOM 1227 C CA . ASP A 1 155 ? 3.026 -0.744 15.355 1.00 95.06 155 ASP A CA 1
ATOM 1228 C C . ASP A 1 155 ? 3.993 -0.867 16.551 1.00 95.06 155 ASP A C 1
ATOM 1230 O O . ASP A 1 155 ? 3.860 -1.782 17.366 1.00 95.06 155 ASP A O 1
ATOM 1234 N N . PRO A 1 156 ? 4.978 0.048 16.686 1.00 95.50 156 PRO A N 1
ATOM 1235 C CA . PRO A 1 156 ? 5.197 1.264 15.889 1.00 95.50 156 PRO A CA 1
ATOM 1236 C C . PRO A 1 156 ? 6.044 1.054 14.618 1.00 95.50 156 PRO A C 1
ATOM 1238 O O . PRO A 1 156 ? 6.421 2.027 13.964 1.00 95.50 156 PRO A O 1
ATOM 1241 N N . THR A 1 157 ? 6.386 -0.187 14.267 1.00 96.25 157 THR A N 1
ATOM 1242 C CA . THR A 1 157 ? 7.271 -0.514 13.137 1.00 96.25 157 THR A CA 1
ATOM 1243 C C . THR A 1 157 ? 6.592 -1.464 12.147 1.00 96.25 157 THR A C 1
ATOM 1245 O O . THR A 1 157 ? 7.038 -2.606 11.986 1.00 96.25 157 THR A O 1
ATOM 1248 N N . PRO A 1 158 ? 5.506 -1.033 11.480 1.00 96.88 158 PRO A N 1
ATOM 1249 C CA . PRO A 1 158 ? 4.830 -1.875 10.512 1.00 96.88 158 PRO A CA 1
ATOM 1250 C C . PRO A 1 158 ? 5.714 -2.143 9.284 1.00 96.88 158 PRO A C 1
ATOM 1252 O O . PRO A 1 158 ? 6.648 -1.389 8.992 1.00 96.88 158 PRO A O 1
ATOM 1255 N N . PRO A 1 159 ? 5.440 -3.226 8.541 1.00 94.56 159 PRO A N 1
ATOM 1256 C CA . PRO A 1 159 ? 6.190 -3.538 7.335 1.00 94.56 159 PRO A CA 1
ATOM 1257 C C . PRO A 1 159 ? 5.977 -2.471 6.259 1.00 94.56 159 PRO A C 1
ATOM 1259 O O . PRO A 1 159 ? 4.876 -1.957 6.071 1.00 94.56 159 PRO A O 1
ATOM 1262 N N . LEU A 1 160 ? 7.029 -2.182 5.492 1.00 91.25 160 LEU A N 1
ATOM 1263 C CA . LEU A 1 160 ? 6.950 -1.228 4.389 1.00 91.25 160 LEU A CA 1
ATOM 1264 C C . LEU A 1 160 ? 5.897 -1.657 3.339 1.00 91.25 160 LEU A C 1
ATOM 1266 O O . LEU A 1 160 ? 5.771 -2.849 3.047 1.00 91.25 160 LEU A O 1
ATOM 1270 N N . PRO A 1 161 ? 5.178 -0.701 2.723 1.00 92.50 161 PRO A N 1
ATOM 1271 C CA . PRO A 1 161 ? 5.352 0.744 2.861 1.00 92.50 161 PRO A CA 1
ATOM 1272 C C . PRO A 1 161 ? 4.529 1.364 4.002 1.00 92.50 161 PRO A C 1
ATOM 1274 O O . PRO A 1 161 ? 4.471 2.586 4.084 1.00 92.50 161 PRO A O 1
ATOM 1277 N N . TYR A 1 162 ? 3.850 0.583 4.844 1.00 96.12 162 TYR A N 1
ATOM 1278 C CA . TYR A 1 162 ? 3.056 1.132 5.946 1.00 96.12 162 TYR A CA 1
ATOM 1279 C C . TYR A 1 162 ? 3.943 1.879 6.945 1.00 96.12 162 TYR A C 1
ATOM 1281 O O . TYR A 1 162 ? 5.143 1.618 7.054 1.00 96.12 162 TYR A O 1
ATOM 1289 N N . VAL A 1 163 ? 3.351 2.839 7.653 1.00 96.94 163 VAL A N 1
ATOM 1290 C CA . VAL A 1 163 ? 4.068 3.716 8.586 1.00 96.94 163 VAL A CA 1
ATOM 1291 C C . VAL A 1 163 ? 3.454 3.628 9.972 1.00 96.94 163 VAL A C 1
ATOM 1293 O O . VAL A 1 163 ? 2.254 3.400 10.107 1.00 96.94 163 VAL A O 1
ATOM 1296 N N . GLY A 1 164 ? 4.289 3.791 10.995 1.00 96.94 164 GLY A N 1
ATOM 1297 C CA . GLY A 1 164 ? 3.864 3.624 12.377 1.00 96.94 164 GLY A CA 1
ATOM 1298 C C . GLY A 1 164 ? 3.041 4.788 12.922 1.00 96.94 164 GLY A C 1
ATOM 1299 O O . GLY A 1 164 ? 3.307 5.945 12.586 1.00 96.94 164 GLY A O 1
ATOM 1300 N N . GLY A 1 165 ? 2.092 4.488 13.813 1.00 96.25 165 GLY A N 1
ATOM 1301 C CA . GLY A 1 165 ? 1.337 5.491 14.586 1.00 96.25 165 GLY A CA 1
ATOM 1302 C C . GLY A 1 165 ? -0.178 5.279 14.628 1.00 96.25 165 GLY A C 1
ATOM 1303 O O . GLY A 1 165 ? -0.864 5.925 15.423 1.00 96.25 165 GLY A O 1
ATOM 1304 N N . SER A 1 166 ? -0.700 4.348 13.829 1.00 95.31 166 SER A N 1
ATOM 1305 C CA . SER A 1 166 ? -2.133 4.046 13.761 1.00 95.31 166 SER A CA 1
ATOM 1306 C C . SER A 1 166 ? -2.714 3.539 15.090 1.00 95.31 166 SER A C 1
ATOM 1308 O O . SER A 1 166 ? -3.839 3.891 15.447 1.00 95.31 166 SER A O 1
ATOM 1310 N N . LEU A 1 167 ? -1.933 2.792 15.873 1.00 95.31 167 LEU A N 1
ATOM 1311 C CA . LEU A 1 167 ? -2.321 2.279 17.184 1.00 95.31 167 LEU A CA 1
ATOM 1312 C C . LEU A 1 167 ? -2.477 3.403 18.216 1.00 95.31 167 LEU A C 1
ATOM 1314 O O . LEU A 1 167 ? -3.445 3.405 18.968 1.00 95.31 167 LEU A O 1
ATOM 1318 N N . GLN A 1 168 ? -1.596 4.409 18.201 1.00 95.81 168 GLN A N 1
ATOM 1319 C CA . GLN A 1 168 ? -1.727 5.578 19.080 1.00 95.81 168 GLN A CA 1
ATOM 1320 C C . GLN A 1 168 ? -2.966 6.415 18.727 1.00 95.81 168 GLN A C 1
ATOM 1322 O O . GLN A 1 168 ? -3.638 6.941 19.615 1.00 95.81 168 GLN A O 1
ATOM 1327 N N . ALA A 1 169 ? -3.290 6.538 17.437 1.00 97.31 169 ALA A N 1
ATOM 1328 C CA . ALA A 1 169 ? -4.516 7.200 16.998 1.00 97.31 169 ALA A CA 1
ATOM 1329 C C . ALA A 1 169 ? -5.769 6.446 17.480 1.00 97.31 169 ALA A C 1
ATOM 1331 O O . ALA A 1 169 ? -6.737 7.067 17.924 1.00 97.31 169 ALA A O 1
ATOM 1332 N N . LEU A 1 170 ? -5.731 5.110 17.454 1.00 96.31 170 LEU A N 1
ATOM 1333 C CA . LEU A 1 170 ? -6.796 4.264 17.986 1.00 96.31 170 LEU A CA 1
ATOM 1334 C C . LEU A 1 170 ? -6.928 4.392 19.520 1.00 96.31 170 LEU A C 1
ATOM 1336 O O . LEU A 1 170 ? -8.045 4.527 20.017 1.00 96.31 170 LEU A O 1
ATOM 1340 N N . ASP A 1 171 ? -5.816 4.439 20.261 1.00 95.12 171 ASP A N 1
ATOM 1341 C CA . ASP A 1 171 ? -5.806 4.672 21.717 1.00 95.12 171 ASP A CA 1
ATOM 1342 C C . ASP A 1 171 ? -6.449 6.028 22.090 1.00 95.12 171 ASP A C 1
ATOM 1344 O O . ASP A 1 171 ? -7.230 6.127 23.046 1.00 95.12 171 ASP A O 1
ATOM 1348 N N . ASN A 1 172 ? -6.177 7.079 21.307 1.00 96.69 172 ASN A N 1
ATOM 1349 C CA . ASN A 1 172 ? -6.825 8.382 21.479 1.00 96.69 172 ASN A CA 1
ATOM 1350 C C . ASN A 1 172 ? -8.342 8.280 21.265 1.00 96.69 172 ASN A C 1
ATOM 1352 O O . ASN A 1 172 ? -9.118 8.791 22.076 1.00 96.69 172 ASN A O 1
ATOM 1356 N N . ALA A 1 173 ? -8.768 7.570 20.215 1.00 97.00 173 ALA A N 1
ATOM 1357 C CA . ALA A 1 173 ? -10.180 7.352 19.927 1.00 97.00 173 ALA A CA 1
ATOM 1358 C C . ALA A 1 173 ? -10.902 6.623 21.072 1.00 97.00 173 ALA A C 1
ATOM 1360 O O . ALA A 1 173 ? -12.010 7.026 21.420 1.00 97.00 173 ALA A O 1
ATOM 1361 N N . PHE A 1 174 ? -10.286 5.623 21.717 1.00 95.75 174 PHE A N 1
ATOM 1362 C CA . PHE A 1 174 ? -10.882 4.996 22.907 1.00 95.75 174 PHE A CA 1
ATOM 1363 C C . PHE A 1 174 ? -10.996 5.946 24.084 1.00 95.75 174 PHE A C 1
ATOM 1365 O O . PHE A 1 174 ? -12.029 5.962 24.749 1.00 95.75 174 PHE A O 1
ATOM 1372 N N . SER A 1 175 ? -9.965 6.755 24.320 1.00 96.25 175 SER A N 1
ATOM 1373 C CA . SER A 1 175 ? -9.967 7.727 25.414 1.00 96.25 175 SER A CA 1
ATOM 1374 C C . SER A 1 175 ? -11.121 8.724 25.256 1.00 96.25 175 SER A C 1
ATOM 1376 O O . SER A 1 175 ? -11.847 9.013 26.210 1.00 96.25 175 SER A O 1
ATOM 1378 N N . TRP A 1 176 ? -11.352 9.209 24.034 1.00 98.19 176 TRP A N 1
ATOM 1379 C CA . TRP A 1 176 ? -12.481 10.089 23.728 1.00 98.19 176 TRP A CA 1
ATOM 1380 C C . TRP A 1 176 ? -13.818 9.348 23.790 1.00 98.19 176 TRP A C 1
ATOM 1382 O O . TRP A 1 176 ? -14.779 9.868 24.357 1.00 98.19 176 TRP A O 1
ATOM 1392 N N . ALA A 1 177 ? -13.886 8.124 23.265 1.00 97.25 177 ALA A N 1
ATOM 1393 C CA . ALA A 1 177 ? -15.093 7.310 23.302 1.00 97.25 177 ALA A CA 1
ATOM 1394 C C . ALA A 1 177 ? -15.558 7.060 24.744 1.00 97.25 177 ALA A C 1
ATOM 1396 O O . ALA A 1 177 ? -16.713 7.325 25.075 1.00 97.25 177 ALA A O 1
ATOM 1397 N N . GLN A 1 178 ? -14.635 6.669 25.626 1.00 96.19 178 GLN A N 1
ATOM 1398 C CA . GLN A 1 178 ? -14.892 6.482 27.050 1.00 96.19 178 GLN A CA 1
ATOM 1399 C C . GLN A 1 178 ? -15.387 7.777 27.707 1.00 96.19 178 GLN A C 1
ATOM 1401 O O . GLN A 1 178 ? -16.391 7.761 28.419 1.00 96.19 178 GLN A O 1
ATOM 1406 N N . LYS A 1 179 ? -14.721 8.908 27.436 1.00 97.50 179 LYS A N 1
ATOM 1407 C CA . LYS A 1 179 ? -15.087 10.219 27.992 1.00 97.50 179 LYS A CA 1
ATOM 1408 C C . LYS A 1 179 ? -16.511 10.645 27.627 1.00 97.50 179 LYS A C 1
ATOM 1410 O O . LYS A 1 179 ? -17.191 11.250 28.453 1.00 97.50 179 LYS A O 1
ATOM 1415 N N . TYR A 1 180 ? -16.948 10.349 26.406 1.00 98.06 180 TYR A N 1
ATOM 1416 C CA . TYR A 1 180 ? -18.240 10.788 25.874 1.00 98.06 180 TYR A CA 1
ATOM 1417 C C . TYR A 1 180 ? -19.314 9.690 25.849 1.00 98.06 180 TYR A C 1
ATOM 1419 O O . TYR A 1 180 ? -20.379 9.899 25.267 1.00 98.06 180 TYR A O 1
ATOM 1427 N N . GLY A 1 181 ? -19.063 8.539 26.485 1.00 96.75 181 GLY A N 1
ATOM 1428 C CA . GLY A 1 181 ? -20.029 7.439 26.577 1.00 96.75 181 GLY A CA 1
ATOM 1429 C C . GLY A 1 181 ? -20.333 6.755 25.238 1.00 96.75 181 GLY A C 1
ATOM 1430 O O . GLY A 1 181 ? -21.433 6.237 25.050 1.00 96.75 181 GLY A O 1
ATOM 1431 N N . ILE A 1 182 ? -19.382 6.765 24.304 1.00 97.62 182 ILE A N 1
ATOM 1432 C CA . ILE A 1 182 ? -19.498 6.172 22.969 1.00 97.62 182 ILE A CA 1
ATOM 1433 C C . ILE A 1 182 ? -18.877 4.770 22.977 1.00 97.62 182 ILE A C 1
ATOM 1435 O O . ILE A 1 182 ? -17.752 4.570 23.427 1.00 97.62 182 ILE A O 1
ATOM 1439 N N . LYS A 1 183 ? -19.596 3.791 22.431 1.00 96.00 183 LYS A N 1
ATOM 1440 C CA . LYS A 1 183 ? -19.106 2.430 22.189 1.00 96.00 183 LYS A CA 1
ATOM 1441 C C . LYS A 1 183 ? -18.256 2.382 20.922 1.00 96.00 183 LYS A C 1
ATOM 1443 O O . LYS A 1 183 ? -18.527 3.094 19.957 1.00 96.00 183 LYS A O 1
ATOM 1448 N N . VAL A 1 184 ? -17.255 1.509 20.880 1.00 95.25 184 VAL A N 1
ATOM 1449 C CA . VAL A 1 184 ? -16.393 1.360 19.699 1.00 95.25 184 VAL A CA 1
ATOM 1450 C C . VAL A 1 184 ? -16.514 -0.044 19.124 1.00 95.25 184 VAL A C 1
ATOM 1452 O O . VAL A 1 184 ? -16.372 -1.033 19.831 1.00 95.25 184 VAL A O 1
ATOM 1455 N N . ILE A 1 185 ? -16.751 -0.121 17.816 1.00 95.00 185 ILE A N 1
ATOM 1456 C CA . ILE A 1 185 ? -16.705 -1.352 17.027 1.00 95.00 185 ILE A CA 1
ATOM 1457 C C . ILE A 1 185 ? -15.445 -1.295 16.169 1.00 95.00 185 ILE A C 1
ATOM 1459 O O . ILE A 1 185 ? -15.395 -0.570 15.171 1.00 95.00 185 ILE A O 1
ATOM 1463 N N . ILE A 1 186 ? -14.425 -2.058 16.548 1.00 94.94 186 ILE A N 1
ATOM 1464 C CA . ILE A 1 186 ? -13.193 -2.179 15.764 1.00 94.94 186 ILE A CA 1
ATOM 1465 C C . ILE A 1 186 ? -13.449 -3.128 14.603 1.00 94.94 186 ILE A C 1
ATOM 1467 O O . ILE A 1 186 ? -14.036 -4.197 14.776 1.00 94.94 186 ILE A O 1
ATOM 1471 N N . VAL A 1 187 ? -12.997 -2.749 13.411 1.00 95.69 187 VAL A N 1
ATOM 1472 C CA . VAL A 1 187 ? -13.126 -3.594 12.227 1.00 95.69 187 VAL A CA 1
ATOM 1473 C C . VAL A 1 187 ? -11.787 -3.743 11.544 1.00 95.69 187 VAL A C 1
ATOM 1475 O O . VAL A 1 187 ? -11.263 -2.770 11.009 1.00 95.69 187 VAL A O 1
ATOM 1478 N N . LEU A 1 188 ? -11.289 -4.978 11.468 1.00 97.06 188 LEU A N 1
ATOM 1479 C CA . LEU A 1 188 ? -10.200 -5.315 10.560 1.00 97.06 188 LEU A CA 1
ATOM 1480 C C . LEU A 1 188 ? -10.688 -5.137 9.114 1.00 97.06 188 LEU A C 1
ATOM 1482 O O . LEU A 1 188 ? -11.390 -5.976 8.553 1.00 97.06 188 LEU A O 1
ATOM 1486 N N . HIS A 1 189 ? -10.380 -3.979 8.542 1.00 97.88 189 HIS A N 1
ATOM 1487 C CA . HIS A 1 189 ? -10.934 -3.498 7.281 1.00 97.88 189 HIS A CA 1
ATOM 1488 C C . HIS A 1 189 ? -10.071 -3.882 6.079 1.00 97.88 189 HIS A C 1
ATOM 1490 O O . HIS A 1 189 ? -10.583 -4.029 4.969 1.00 97.88 189 HIS A O 1
ATOM 1496 N N . ALA A 1 190 ? -8.773 -4.083 6.301 1.00 97.81 190 ALA A N 1
ATOM 1497 C CA . ALA A 1 190 ? -7.825 -4.552 5.302 1.00 97.81 190 ALA A CA 1
ATOM 1498 C C . ALA A 1 190 ? -7.069 -5.763 5.849 1.00 97.81 190 ALA A C 1
ATOM 1500 O O . ALA A 1 190 ? -6.321 -5.633 6.818 1.00 97.81 190 ALA A O 1
ATOM 1501 N N . ALA A 1 191 ? -7.259 -6.921 5.219 1.00 97.44 191 ALA A N 1
ATOM 1502 C CA . ALA A 1 191 ? -6.532 -8.141 5.551 1.00 97.44 191 ALA A CA 1
ATOM 1503 C C . ALA A 1 191 ? -5.231 -8.257 4.726 1.00 97.44 191 ALA A C 1
ATOM 1505 O O . ALA A 1 191 ? -5.147 -7.676 3.634 1.00 97.44 191 ALA A O 1
ATOM 1506 N N . PRO A 1 192 ? -4.218 -9.008 5.201 1.00 96.50 192 PRO A N 1
ATOM 1507 C CA . PRO A 1 192 ? -3.000 -9.274 4.444 1.00 96.50 192 PRO A CA 1
ATOM 1508 C C . PRO A 1 192 ? -3.310 -9.826 3.050 1.00 96.50 192 PRO A C 1
ATOM 1510 O O . PRO A 1 192 ? -4.093 -10.761 2.888 1.00 96.50 192 PRO A O 1
ATOM 1513 N N . GLY A 1 193 ? -2.712 -9.215 2.027 1.00 93.88 193 GLY A N 1
ATOM 1514 C CA . GLY A 1 193 ? -2.934 -9.592 0.631 1.00 93.88 193 GLY A CA 1
ATOM 1515 C C . GLY A 1 193 ? -4.218 -9.050 -0.007 1.00 93.88 193 GLY A C 1
ATOM 1516 O O . GLY A 1 193 ? -4.451 -9.370 -1.167 1.00 93.88 193 GLY A O 1
ATOM 1517 N N . SER A 1 194 ? -5.008 -8.216 0.683 1.00 96.31 194 SER A N 1
ATOM 1518 C CA . SER A 1 194 ? -6.312 -7.696 0.233 1.00 96.31 194 SER A CA 1
ATOM 1519 C C . SER A 1 194 ? -7.370 -8.784 0.027 1.00 96.31 194 SER A C 1
ATOM 1521 O O . SER A 1 194 ? -7.204 -9.724 -0.749 1.00 96.31 194 SER A O 1
ATOM 1523 N N . GLN A 1 195 ? -8.511 -8.615 0.691 1.00 96.62 195 GLN A N 1
ATOM 1524 C CA . GLN A 1 195 ? -9.643 -9.538 0.619 1.00 96.62 195 GLN A CA 1
ATOM 1525 C C . GLN A 1 195 ? -10.648 -9.242 -0.495 1.00 96.62 195 GLN A C 1
ATOM 1527 O O . GLN A 1 195 ? -11.615 -9.985 -0.633 1.00 96.62 195 GLN A O 1
ATOM 1532 N N . ASN A 1 196 ? -10.478 -8.155 -1.256 1.00 94.75 196 ASN A N 1
ATOM 1533 C CA . ASN A 1 196 ? -11.486 -7.749 -2.241 1.00 94.75 196 ASN A CA 1
ATOM 1534 C C . ASN A 1 196 ? -10.964 -6.963 -3.455 1.00 94.75 196 ASN A C 1
ATOM 1536 O O . ASN A 1 196 ? -11.787 -6.425 -4.184 1.00 94.75 196 ASN A O 1
ATOM 1540 N N . CYS A 1 197 ? -9.649 -6.859 -3.681 1.00 91.81 197 CYS A N 1
ATOM 1541 C CA . CYS A 1 197 ? -9.051 -6.096 -4.793 1.00 91.81 197 CYS A CA 1
ATOM 1542 C C . CYS A 1 197 ? -9.262 -4.572 -4.755 1.00 91.81 197 CYS A C 1
ATOM 1544 O O . CYS A 1 197 ? -8.812 -3.886 -5.674 1.00 91.81 197 CYS A O 1
ATOM 1546 N N . TRP A 1 198 ? -9.933 -4.007 -3.748 1.00 92.25 198 TRP A N 1
ATOM 1547 C CA . TRP A 1 198 ? -10.220 -2.571 -3.707 1.00 92.25 198 TRP A CA 1
ATOM 1548 C C . TRP A 1 198 ? -9.213 -1.812 -2.852 1.00 92.25 198 TRP A C 1
ATOM 1550 O O . TRP A 1 198 ? -8.634 -2.337 -1.901 1.00 92.25 198 TRP A O 1
ATOM 1560 N N . HIS A 1 199 ? -9.040 -0.531 -3.158 1.00 90.75 199 HIS A N 1
ATOM 1561 C CA . HIS A 1 199 ? -8.098 0.350 -2.473 1.00 90.75 199 HIS A CA 1
ATOM 1562 C C . HIS A 1 199 ? -8.338 0.448 -0.953 1.00 90.75 199 HIS A C 1
ATOM 1564 O O . HIS A 1 199 ? -7.368 0.507 -0.201 1.00 90.75 199 HIS A O 1
ATOM 1570 N N . HIS A 1 200 ? -9.589 0.362 -0.476 1.00 93.38 200 HIS A N 1
ATOM 1571 C CA . HIS A 1 200 ? -9.903 0.345 0.966 1.00 93.38 200 HIS A CA 1
ATOM 1572 C C . HIS A 1 200 ? -9.417 -0.909 1.706 1.00 93.38 200 HIS A C 1
ATOM 1574 O O . HIS A 1 200 ? -9.347 -0.911 2.927 1.00 93.38 200 HIS A O 1
ATOM 1580 N N . SER A 1 201 ? -9.045 -1.968 0.982 1.00 95.75 201 SER A N 1
ATOM 1581 C CA . SER A 1 201 ? -8.407 -3.165 1.549 1.00 95.75 201 SER A CA 1
ATOM 1582 C C . SER A 1 201 ? -6.885 -3.123 1.413 1.00 95.75 201 SER A C 1
ATOM 1584 O O . SER A 1 201 ? -6.209 -4.126 1.631 1.00 95.75 201 SER A O 1
ATOM 1586 N N . SER A 1 202 ? -6.341 -1.964 1.028 1.00 94.00 202 SER A N 1
ATOM 1587 C CA . SER A 1 202 ? -4.910 -1.738 0.854 1.00 94.00 202 SER A CA 1
ATOM 1588 C C . SER A 1 202 ? -4.260 -2.670 -0.171 1.00 94.00 202 SER A C 1
ATOM 1590 O O . SER A 1 202 ? -3.103 -3.063 -0.035 1.00 94.00 202 SER A O 1
ATOM 1592 N N . THR A 1 203 ? -5.005 -3.042 -1.219 1.00 91.25 203 THR A N 1
ATOM 1593 C CA . THR A 1 203 ? -4.421 -3.778 -2.344 1.00 91.25 203 THR A CA 1
ATOM 1594 C C . THR A 1 203 ? -3.262 -2.982 -2.944 1.00 91.25 203 THR A C 1
ATOM 1596 O O . THR A 1 203 ? -3.353 -1.769 -3.145 1.00 91.25 203 THR A O 1
ATOM 1599 N N . ARG A 1 204 ? -2.164 -3.662 -3.262 1.00 87.12 204 ARG A N 1
ATOM 1600 C CA . ARG A 1 204 ? -0.995 -3.042 -3.898 1.00 87.12 204 ARG A CA 1
ATOM 1601 C C . ARG A 1 204 ? -1.241 -2.704 -5.365 1.00 87.12 204 ARG A C 1
ATOM 1603 O O . ARG A 1 204 ? -0.789 -1.669 -5.847 1.00 87.12 204 ARG A O 1
ATOM 1610 N N . ASP A 1 205 ? -1.906 -3.605 -6.075 1.00 84.94 205 ASP A N 1
ATOM 1611 C CA . ASP A 1 205 ? -2.014 -3.593 -7.536 1.00 84.94 205 ASP A CA 1
ATOM 1612 C C . ASP A 1 205 ? -3.396 -4.044 -8.037 1.00 84.94 205 ASP A C 1
ATOM 1614 O O . ASP A 1 205 ? -3.573 -4.296 -9.223 1.00 84.94 205 ASP A O 1
ATOM 1618 N N . GLY A 1 206 ? -4.394 -4.139 -7.156 1.00 87.88 206 GLY A N 1
ATOM 1619 C CA . GLY A 1 206 ? -5.724 -4.644 -7.495 1.00 87.88 206 GLY A CA 1
ATOM 1620 C C . GLY A 1 206 ? -5.816 -6.168 -7.437 1.00 87.88 206 GLY A C 1
ATOM 1621 O O . GLY A 1 206 ? -6.855 -6.725 -7.772 1.00 87.88 206 GLY A O 1
ATOM 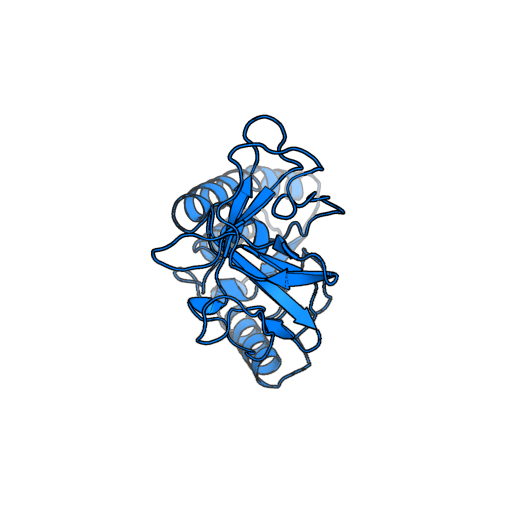1622 N N . SER A 1 207 ? -4.759 -6.869 -7.014 1.00 88.19 207 SER A N 1
ATOM 1623 C CA . SER A 1 207 ? -4.862 -8.292 -6.693 1.00 88.19 207 SER A CA 1
ATOM 1624 C C . SER A 1 207 ? -5.582 -8.521 -5.361 1.00 88.19 207 SER A C 1
ATOM 1626 O O . SER A 1 207 ? -5.470 -7.724 -4.425 1.00 88.19 207 SER A O 1
ATOM 1628 N N . GLN A 1 208 ? -6.318 -9.630 -5.306 1.00 93.81 208 GLN A N 1
ATOM 1629 C CA . GLN A 1 208 ? -6.830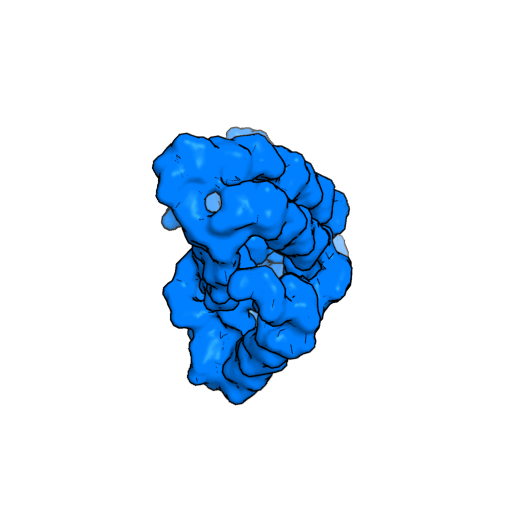 -10.246 -4.086 1.00 93.81 208 GLN A CA 1
ATOM 1630 C C . GLN A 1 208 ? -6.019 -11.518 -3.864 1.00 93.81 208 GLN A C 1
ATOM 1632 O O . GLN A 1 208 ? -6.097 -12.471 -4.642 1.00 93.81 208 GLN A O 1
ATOM 1637 N N . GLU A 1 209 ? -5.176 -11.494 -2.841 1.00 92.62 209 GLU A N 1
ATOM 1638 C CA . GLU A 1 209 ? -4.308 -12.605 -2.448 1.00 92.62 209 GLU A CA 1
ATOM 1639 C C . GLU A 1 209 ? -4.720 -13.198 -1.096 1.00 92.62 209 GLU A C 1
ATOM 1641 O O . GLU A 1 209 ? -4.293 -14.303 -0.749 1.00 92.62 209 GLU A O 1
ATOM 1646 N N . TRP A 1 210 ? -5.578 -12.508 -0.342 1.00 95.81 210 TRP A N 1
ATOM 1647 C CA . TRP A 1 210 ? -6.188 -13.073 0.852 1.00 95.81 210 TRP A CA 1
ATOM 1648 C C . TRP A 1 210 ? -7.083 -14.265 0.481 1.00 95.81 210 TRP A C 1
ATOM 1650 O O . TRP A 1 210 ? -7.875 -14.192 -0.461 1.00 95.81 210 TRP A O 1
ATOM 1660 N N . GLY A 1 211 ? -6.930 -15.376 1.205 1.00 94.00 211 GLY A N 1
ATOM 1661 C CA . GLY A 1 211 ? -7.628 -16.636 0.929 1.00 94.00 211 GLY A CA 1
ATOM 1662 C C . GLY A 1 211 ? -6.972 -17.531 -0.132 1.00 94.00 211 GLY A C 1
ATOM 1663 O O . GLY A 1 211 ? -7.435 -18.647 -0.340 1.00 94.00 211 GLY A O 1
ATOM 1664 N N . LEU A 1 212 ? -5.891 -17.084 -0.788 1.00 92.88 212 LEU A N 1
ATOM 1665 C CA . LEU A 1 212 ? -5.136 -17.910 -1.747 1.00 92.88 212 LEU A CA 1
ATOM 1666 C C . LEU A 1 212 ? -3.964 -18.675 -1.112 1.00 92.88 212 LEU A C 1
ATOM 1668 O O . LEU A 1 212 ? -3.349 -19.512 -1.772 1.00 92.88 212 LEU A O 1
ATOM 1672 N N . SER A 1 213 ? -3.619 -18.362 0.136 1.00 89.81 213 SER A N 1
ATOM 1673 C CA . SER A 1 213 ? -2.592 -19.053 0.912 1.00 89.81 213 SER A CA 1
ATOM 1674 C C . SER A 1 213 ? -2.952 -19.066 2.393 1.00 89.81 213 SER A C 1
ATOM 1676 O O . SER A 1 213 ? -3.515 -18.098 2.913 1.00 89.81 213 SER A O 1
ATOM 1678 N N . ASP A 1 214 ? -2.544 -20.132 3.082 1.00 95.44 214 ASP A N 1
ATOM 1679 C CA . ASP A 1 214 ? -2.719 -20.259 4.533 1.00 95.44 214 ASP A CA 1
ATOM 1680 C C . ASP A 1 214 ? -1.975 -19.154 5.288 1.00 95.44 214 ASP A C 1
ATOM 1682 O O . ASP A 1 214 ? -2.435 -18.695 6.325 1.00 95.44 214 ASP A O 1
ATOM 1686 N N . GLN A 1 215 ? -0.866 -18.653 4.734 1.00 95.12 215 GLN A N 1
ATOM 1687 C CA . GLN A 1 215 ? -0.074 -17.583 5.341 1.00 95.12 215 GLN A CA 1
ATOM 1688 C C . 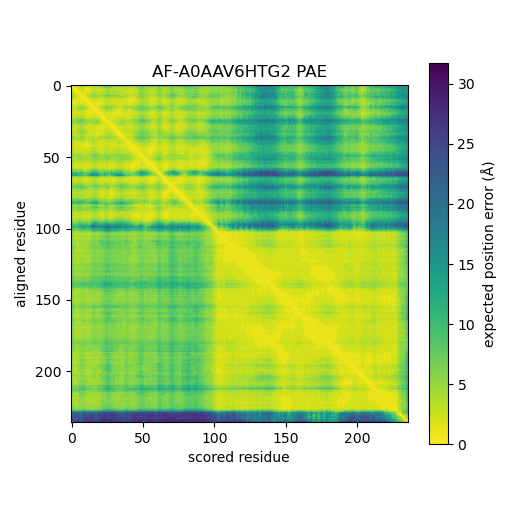GLN A 1 215 ? -0.883 -16.292 5.551 1.00 95.12 215 GLN A C 1
ATOM 1690 O O . GLN A 1 215 ? -0.838 -15.717 6.636 1.00 95.12 215 GLN A O 1
ATOM 1695 N N . ASN A 1 216 ? -1.635 -15.834 4.541 1.00 95.69 216 ASN A N 1
ATOM 1696 C CA . ASN A 1 216 ? -2.437 -14.609 4.667 1.00 95.69 216 ASN A CA 1
ATOM 1697 C C . ASN A 1 216 ? -3.591 -14.798 5.661 1.00 95.69 216 ASN A C 1
ATOM 1699 O O . ASN A 1 216 ? -3.950 -13.864 6.381 1.00 95.69 216 ASN A O 1
ATOM 1703 N N . ILE A 1 217 ? -4.166 -16.003 5.712 1.00 96.94 217 ILE A N 1
ATOM 1704 C CA . ILE A 1 217 ? -5.232 -16.349 6.659 1.00 96.94 217 ILE A CA 1
ATOM 1705 C C . ILE A 1 217 ? -4.671 -16.361 8.083 1.00 96.94 217 ILE A C 1
ATOM 1707 O O . ILE A 1 217 ? -5.212 -15.679 8.947 1.00 96.94 217 ILE A O 1
ATOM 1711 N N . GLN A 1 218 ? -3.555 -17.054 8.308 1.00 97.75 218 GLN A N 1
ATOM 1712 C CA . GLN A 1 218 ? -2.899 -17.148 9.609 1.00 97.75 218 GLN A CA 1
ATOM 1713 C C . GLN A 1 218 ? -2.513 -15.766 10.144 1.00 97.75 218 GLN A C 1
ATOM 1715 O O . GLN A 1 218 ? -2.856 -15.428 11.272 1.00 97.75 218 GLN A O 1
ATOM 1720 N N . GLN A 1 219 ? -1.912 -14.917 9.307 1.00 97.12 219 GLN A N 1
ATOM 1721 C CA . GLN A 1 219 ? -1.585 -13.545 9.697 1.00 97.12 219 GLN A CA 1
ATOM 1722 C C . GLN A 1 219 ? -2.844 -12.712 10.007 1.00 97.12 219 GLN A C 1
ATOM 1724 O O . GLN A 1 219 ? -2.822 -11.850 10.879 1.00 97.12 219 GLN A O 1
ATOM 1729 N N . THR A 1 220 ? -3.967 -12.963 9.322 1.00 97.56 220 THR A N 1
ATOM 1730 C CA . THR A 1 220 ? -5.250 -12.318 9.662 1.00 97.56 220 THR A CA 1
ATOM 1731 C C . THR A 1 220 ? -5.711 -12.725 11.061 1.00 97.56 220 THR A C 1
ATOM 1733 O O . THR A 1 220 ? -6.153 -11.868 11.822 1.00 97.56 220 THR A O 1
ATOM 1736 N N . VAL A 1 221 ? -5.601 -14.013 11.402 1.00 97.00 221 VAL A N 1
ATOM 1737 C CA . VAL A 1 221 ? -5.960 -14.537 12.729 1.00 97.00 221 VAL A CA 1
ATOM 1738 C C . VAL A 1 221 ? -5.074 -13.921 13.809 1.00 97.00 221 VAL A C 1
ATOM 1740 O O . VAL A 1 221 ? -5.604 -13.404 14.781 1.00 97.00 221 VAL A O 1
ATOM 1743 N N . GLU A 1 222 ? -3.760 -13.850 13.595 1.00 96.38 222 GLU A N 1
ATOM 1744 C CA . GLU A 1 222 ? -2.820 -13.218 14.538 1.00 96.38 222 GLU A CA 1
ATOM 1745 C C . GLU A 1 222 ? -3.167 -11.748 14.821 1.00 96.38 222 GLU A C 1
ATOM 1747 O O . GLU A 1 222 ? -3.073 -11.280 15.956 1.00 96.38 222 GLU A O 1
ATOM 1752 N N . VAL A 1 223 ? -3.614 -11.009 13.802 1.00 96.25 223 VAL A N 1
ATOM 1753 C CA . VAL A 1 223 ? -4.074 -9.624 13.970 1.00 96.25 223 VAL A CA 1
ATOM 1754 C C . VAL A 1 223 ? -5.380 -9.566 14.766 1.00 96.25 223 VAL A C 1
ATOM 1756 O O . VAL A 1 223 ? -5.554 -8.669 15.588 1.00 96.25 223 VAL A O 1
ATOM 1759 N N . ILE A 1 224 ? -6.307 -10.498 14.537 1.00 95.31 224 ILE A N 1
ATOM 1760 C CA . ILE A 1 224 ? -7.554 -10.587 15.311 1.00 95.31 224 ILE A CA 1
ATOM 1761 C C . ILE A 1 224 ? -7.251 -10.934 16.773 1.00 95.31 224 ILE A C 1
ATOM 1763 O O . ILE A 1 224 ? -7.833 -10.324 17.671 1.00 95.31 224 ILE A O 1
ATOM 1767 N N . ASP A 1 225 ? -6.311 -11.842 17.024 1.00 94.44 225 ASP A N 1
ATOM 1768 C CA . ASP A 1 225 ? -5.843 -12.176 18.369 1.00 94.44 225 ASP A CA 1
ATOM 1769 C C . ASP A 1 225 ? -5.216 -10.947 19.038 1.00 94.44 225 ASP A C 1
ATOM 1771 O O . ASP A 1 225 ? -5.581 -10.607 20.159 1.00 94.44 225 ASP A O 1
ATOM 1775 N N . PHE A 1 226 ? -4.369 -10.192 18.331 1.00 93.69 226 PHE A N 1
ATOM 1776 C CA . PHE A 1 226 ? -3.824 -8.924 18.829 1.00 93.69 226 PHE A CA 1
ATOM 1777 C C . PHE A 1 226 ? -4.925 -7.912 19.204 1.00 93.69 226 PHE A C 1
ATOM 1779 O O . PHE A 1 226 ? -4.882 -7.311 20.282 1.00 93.69 226 PHE A O 1
ATOM 1786 N N . LEU A 1 227 ? -5.929 -7.737 18.338 1.00 91.69 227 LEU A N 1
ATOM 1787 C CA . LEU A 1 227 ? -7.039 -6.803 18.557 1.00 91.69 227 LEU A CA 1
ATOM 1788 C C . LEU A 1 227 ? -8.038 -7.276 19.624 1.00 91.69 227 LEU A C 1
ATOM 1790 O O . LEU A 1 227 ? -8.803 -6.461 20.125 1.00 91.69 227 LEU A O 1
ATOM 1794 N N . SER A 1 228 ? -8.074 -8.564 19.963 1.00 88.19 228 SER A N 1
ATOM 1795 C CA . SER A 1 228 ? -9.002 -9.113 20.965 1.00 88.19 228 SER A CA 1
ATOM 1796 C C . SER A 1 228 ? -8.351 -9.368 22.326 1.00 88.19 228 SER A C 1
ATOM 1798 O O . SER A 1 228 ? -9.027 -9.270 23.347 1.00 88.19 228 SER A O 1
ATOM 1800 N N . ALA A 1 229 ? -7.045 -9.645 22.364 1.00 80.19 229 ALA A N 1
ATOM 1801 C CA . ALA A 1 229 ? -6.308 -9.960 23.586 1.00 80.19 229 ALA A CA 1
ATOM 1802 C C . ALA A 1 229 ? -5.866 -8.722 24.377 1.00 80.19 229 ALA A C 1
ATOM 1804 O O . ALA A 1 229 ? -5.463 -8.843 25.534 1.00 80.19 229 ALA A O 1
ATOM 1805 N N . SER A 1 230 ? -5.895 -7.529 23.780 1.00 64.12 230 SER A N 1
ATOM 1806 C CA . SER A 1 230 ? -5.494 -6.333 24.514 1.00 64.12 230 SER A CA 1
ATOM 1807 C C . SER A 1 230 ? -6.553 -5.972 25.553 1.00 64.12 230 SER A C 1
ATOM 1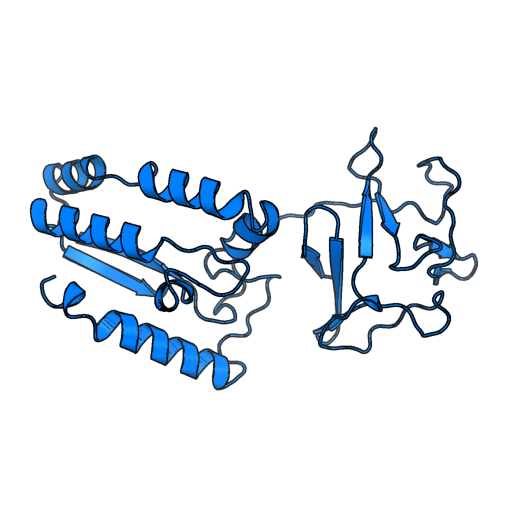809 O O . SER A 1 230 ? -7.688 -5.650 25.202 1.00 64.12 230 SER A O 1
ATOM 1811 N N . GLU A 1 231 ? -6.165 -5.928 26.833 1.00 56.19 231 GLU A N 1
ATOM 1812 C CA . GLU A 1 231 ? -7.022 -5.425 27.923 1.00 56.19 231 GLU A CA 1
ATOM 1813 C C . GLU A 1 231 ? -7.549 -4.002 27.654 1.00 56.19 231 GLU A C 1
ATOM 1815 O O . GLU A 1 231 ? -8.574 -3.593 28.194 1.00 56.19 231 GLU A O 1
ATOM 1820 N N . ARG A 1 232 ? -6.901 -3.285 26.726 1.00 58.81 232 ARG A N 1
ATOM 1821 C CA . ARG A 1 232 ? -7.324 -2.004 26.142 1.00 58.81 232 ARG A CA 1
ATOM 1822 C C . ARG A 1 232 ? -8.737 -2.021 25.549 1.00 58.81 232 ARG A C 1
ATOM 1824 O O . ARG A 1 232 ? -9.362 -0.970 25.470 1.00 58.81 232 ARG A O 1
ATOM 1831 N N . PHE A 1 233 ? -9.247 -3.185 25.146 1.00 60.66 233 PHE A N 1
ATOM 1832 C CA . PHE A 1 233 ? -10.539 -3.327 24.468 1.00 60.66 233 PHE A CA 1
ATOM 1833 C C . PHE A 1 233 ? -11.635 -3.954 25.351 1.00 60.66 233 PHE A C 1
ATOM 1835 O O . PHE A 1 233 ? -12.782 -4.050 24.920 1.00 60.66 233 PHE A O 1
ATOM 1842 N N . LEU A 1 234 ? -11.312 -4.359 26.589 1.00 51.38 234 LEU A N 1
ATOM 1843 C CA . LEU A 1 234 ? -12.226 -5.081 27.492 1.00 51.38 234 LEU A CA 1
ATOM 1844 C C . LEU A 1 234 ? -13.203 -4.175 28.267 1.00 51.38 234 LEU A C 1
ATOM 1846 O O . LEU A 1 234 ? -14.071 -4.677 28.981 1.00 51.38 234 LEU A O 1
ATOM 1850 N N . HIS A 1 235 ? -13.088 -2.850 28.138 1.00 49.09 235 HIS A N 1
ATOM 1851 C CA . HIS A 1 235 ? -13.941 -1.878 28.840 1.00 49.09 235 HIS A CA 1
ATOM 1852 C C . HIS A 1 235 ? -14.863 -1.066 27.922 1.00 49.09 235 HIS A C 1
ATOM 1854 O O . HIS A 1 235 ? -15.431 -0.062 28.359 1.00 49.09 235 HIS A O 1
ATOM 1860 N N . LEU A 1 236 ? -15.021 -1.503 26.669 1.00 46.78 236 LEU A N 1
ATOM 1861 C CA . LEU A 1 236 ? -15.962 -0.905 25.726 1.00 46.78 236 LEU A CA 1
ATOM 1862 C C . LEU A 1 236 ? -17.409 -1.246 26.053 1.00 46.78 236 LEU A C 1
ATOM 1864 O O . LEU A 1 236 ? -17.785 -2.424 26.210 1.00 46.78 236 LEU A O 1
#

Foldseek 3Di:
DFWFQQAQFKIWDADPPCFTWFADPVQWAIDGDHNDDDQRRIWGWAADPVDRQKTWTFGDDPLGFTWFQDPVRHIIGHHPWPPDQDPPTRRIDGHDPPDDQDALQCQLSNLDDPCSQVVVVVCLPPVDALVNLVVCLVVVHAEDEAEDELQQLVPCDGDPSDHGDVVVSVLRVLVSSVVSNHHYHYHHQAFVQGCQLHRSNVHRGSGRCQPVDVVSVVSRVVSVCSVPVPPSNVPD

Secondary structure (DSSP, 8-state):
-EEEE-SSSEEEEE-GGGPEEEE-TTSSBEEEEESS--GGGEEEEEEPSS-TTEEEEEPSSTT--EEEE-TTS-EEEEE---S--STT-TT-EE--------SHHHHHHHHHHHHHHHHHHHHHHHSS-HHHHHHHHHTT--EEEEEEEGGGGGTTSPSTT--S-HHHHHHHHHHHHHHTT-EEEEEEEE-TT-SSSSGGGT-SSS---TTSSHHHHHHHHHHHHHHHH-GGGTT-